Protein AF-A0A2A5FWZ3-F1 (afdb_monomer_lite)

Foldseek 3Di:
DDDDPPPPPPPPPDDDPDDDDDDFDWDDDVFWTWGWDPPPPPDIWIWIGTPVCPVVVVPPPPDDDDDTPTRDDPVVCVVVPNPDPPAAAEEEEAQLCCFALPELASGGPPACCCNPVVVVRHHYDYDHLCVVLPADVNHADWAFEDDLVQTWTAGPVDRVRTCRVSSVVSLVPVLVVCPSHLAYEFEAQHLATHQQQHFYDYPRDTPDRGGGHPNNVSNCVSPVLHQYYYSVCCVVPVSVVVSSVSSVVVVVVVVVD

Secondary structure (DSSP, 8-state):
----GGGSSSSSSS----S-------EE-SSEEEEE-S--SS---EEEEEHHHHGGGGS-TTS--S--EEE--HHHHHHTT-----SPPEEEEEGGGGT-S-STTS-----HHIIIIIHHHSEEEEE-HHHHTT--SS---EEEEE-SSSEEEEESS-TT-B-HHHHHHHHHHHHHHTTT-SEEEEPTT-TTT-SS-EEEEETTEEEEEEE--HHHHHHHHH-TTS-EEETTGGGSHHHHHHHHHHHHHHHHHTTT-

Sequence (257 aa):
MHINQDNAQSKWAQKSDTNETPFIRVIPTERFFATRDLYSFETPFIRVIPTEHFFATRDLYSFKPPFISVIPTERQLATRGLPISTKKPIVGVSQCLLGDAVRYDGKSKANRIVLGKLSTIFELTPVCPEVEAGLSIPRPPVQLTGSIDNPKLTGRDNPAIDVSHTMNKYCLTKPAELNHLSGFIFTSRSPSCGLNSTPVFLNGSCITETGRGVFAAALCKHYPELPVIEDCELKNQALLDDFILSILTQRLWAKSS

Radius of gyration: 21.59 Å; chains: 1; bounding box: 45×58×58 Å

pLDDT: mean 74.4, std 28.11, range [23.81, 98.75]

Structure (mmCIF, N/CA/C/O backbone):
data_AF-A0A2A5FWZ3-F1
#
_entry.id   AF-A0A2A5FWZ3-F1
#
loop_
_atom_site.group_PDB
_atom_site.id
_atom_site.type_symbol
_atom_site.label_atom_id
_atom_site.label_alt_id
_atom_site.label_comp_id
_atom_site.label_asym_id
_atom_site.label_entity_id
_atom_site.label_seq_id
_atom_site.pdbx_PDB_ins_code
_atom_site.Cartn_x
_atom_site.Cartn_y
_atom_site.Cartn_z
_atom_site.occupancy
_atom_site.B_iso_or_equiv
_atom_site.auth_seq_id
_atom_site.auth_comp_id
_atom_site.auth_asym_id
_atom_site.auth_atom_id
_atom_site.pdbx_PDB_model_num
ATOM 1 N N . MET A 1 1 ? -8.976 41.989 6.470 1.00 30.19 1 MET A N 1
ATOM 2 C CA . MET A 1 1 ? -7.630 42.108 7.067 1.00 30.19 1 MET A CA 1
ATOM 3 C C . MET A 1 1 ? -6.988 40.734 6.947 1.00 30.19 1 MET A C 1
ATOM 5 O O . MET A 1 1 ? -7.427 39.812 7.619 1.00 30.19 1 MET A O 1
ATOM 9 N N . HIS A 1 2 ? -6.098 40.556 5.968 1.00 26.06 2 HIS A N 1
ATOM 10 C CA . HIS A 1 2 ? -5.425 39.282 5.710 1.00 26.06 2 HIS A CA 1
ATOM 11 C C . HIS A 1 2 ? -4.505 38.937 6.881 1.00 26.06 2 HIS A C 1
ATOM 13 O O . HIS A 1 2 ? -3.647 39.744 7.233 1.00 26.06 2 HIS A O 1
ATOM 19 N N . ILE A 1 3 ? -4.671 37.749 7.464 1.00 26.52 3 ILE A N 1
ATOM 20 C CA . ILE A 1 3 ? -3.687 37.180 8.383 1.00 26.52 3 ILE A CA 1
ATOM 21 C C . ILE A 1 3 ? -3.006 36.023 7.659 1.00 26.52 3 ILE A C 1
ATOM 23 O O . ILE A 1 3 ? -3.644 35.101 7.158 1.00 26.52 3 ILE A O 1
ATOM 27 N N . ASN A 1 4 ? -1.696 36.187 7.556 1.00 23.81 4 ASN A N 1
ATOM 28 C CA . ASN A 1 4 ? -0.727 35.418 6.800 1.00 23.81 4 ASN A CA 1
ATOM 29 C C . ASN A 1 4 ? -0.565 34.000 7.393 1.00 23.81 4 ASN A C 1
ATOM 31 O O . ASN A 1 4 ? -0.375 33.872 8.604 1.00 23.81 4 ASN A O 1
ATOM 35 N N . GLN A 1 5 ? -0.648 32.951 6.566 1.00 34.75 5 GLN A N 1
ATOM 36 C CA . GLN A 1 5 ? -0.597 31.538 6.992 1.00 34.75 5 GLN A CA 1
ATOM 37 C C . GLN A 1 5 ? 0.826 31.031 7.316 1.00 34.75 5 GLN A C 1
ATOM 39 O O . GLN A 1 5 ? 0.980 29.953 7.885 1.00 34.75 5 GLN A O 1
ATOM 44 N N . ASP A 1 6 ? 1.866 31.829 7.067 1.00 29.73 6 ASP A N 1
ATOM 45 C CA . ASP A 1 6 ? 3.255 31.342 7.037 1.00 29.73 6 ASP A CA 1
ATOM 46 C C . ASP A 1 6 ? 4.033 31.380 8.367 1.00 29.73 6 ASP A C 1
ATOM 48 O O . ASP A 1 6 ? 5.226 31.094 8.389 1.00 29.73 6 ASP A O 1
ATOM 52 N N . ASN A 1 7 ? 3.404 31.679 9.511 1.00 29.52 7 ASN A N 1
ATOM 53 C CA . ASN A 1 7 ? 4.129 31.790 10.795 1.00 29.52 7 ASN A CA 1
ATOM 54 C C . ASN A 1 7 ? 3.745 30.767 11.878 1.00 29.52 7 ASN A C 1
ATOM 56 O O . ASN A 1 7 ? 4.252 30.844 12.997 1.00 29.52 7 ASN A O 1
ATOM 60 N N . ALA A 1 8 ? 2.887 29.787 11.579 1.00 31.83 8 ALA A N 1
ATOM 61 C CA . ALA A 1 8 ? 2.451 28.806 12.581 1.00 31.83 8 ALA A CA 1
ATOM 62 C C . ALA A 1 8 ? 3.382 27.585 12.726 1.00 31.83 8 ALA A C 1
ATOM 64 O O . ALA A 1 8 ? 3.307 26.891 13.740 1.00 31.83 8 ALA A O 1
ATOM 65 N N . GLN A 1 9 ? 4.273 27.323 11.762 1.00 34.34 9 GLN A N 1
ATOM 66 C CA . GLN A 1 9 ? 5.098 26.104 11.752 1.00 34.34 9 GLN A CA 1
ATOM 67 C C . GLN A 1 9 ? 6.423 26.207 12.531 1.00 34.34 9 GLN A C 1
ATOM 69 O O . GLN A 1 9 ? 6.967 25.180 12.924 1.00 34.34 9 GLN A O 1
ATOM 74 N N . SER A 1 10 ? 6.950 27.402 12.818 1.00 30.80 10 SER A N 1
ATOM 75 C CA . SER A 1 10 ? 8.365 27.553 13.213 1.00 30.80 10 SER A CA 1
ATOM 76 C C . SER A 1 10 ? 8.651 27.855 14.693 1.00 30.80 10 SER A C 1
ATOM 78 O O . SER A 1 10 ? 9.812 28.034 15.049 1.00 30.80 10 SER A O 1
ATOM 80 N N . LYS A 1 11 ? 7.654 27.875 15.593 1.00 29.19 11 LYS A N 1
ATOM 81 C CA . LYS A 1 11 ? 7.877 28.203 17.026 1.00 29.19 11 LYS A CA 1
ATOM 82 C C . LYS A 1 11 ? 7.624 27.087 18.045 1.00 29.19 11 LYS A C 1
ATOM 84 O O . LYS A 1 11 ? 7.784 27.318 19.237 1.00 29.19 11 LYS A O 1
ATOM 89 N N . TRP A 1 12 ? 7.290 25.872 17.620 1.00 34.88 12 TRP A N 1
ATOM 90 C CA . TRP A 1 12 ? 6.903 24.796 18.551 1.00 34.88 12 TRP A CA 1
ATOM 91 C C . TRP A 1 12 ? 8.077 23.964 19.082 1.00 34.88 12 TRP A C 1
ATOM 93 O O . TRP A 1 12 ? 7.875 23.023 19.842 1.00 34.88 12 TRP A O 1
ATOM 103 N N . ALA A 1 13 ? 9.309 24.319 18.712 1.00 31.34 13 ALA A N 1
ATOM 104 C CA . ALA A 1 13 ? 10.511 23.593 19.093 1.00 31.34 13 ALA A CA 1
ATOM 105 C C . ALA A 1 13 ? 11.521 24.498 19.811 1.00 31.34 13 ALA A C 1
ATOM 107 O O . ALA A 1 13 ? 12.644 24.638 19.345 1.00 31.34 13 ALA A O 1
ATOM 108 N N . GLN A 1 14 ? 11.158 25.116 20.941 1.00 27.66 14 GLN A N 1
ATOM 109 C CA . GLN A 1 14 ? 12.167 25.507 21.934 1.00 27.66 14 GLN A CA 1
ATOM 110 C C . GLN A 1 14 ? 11.575 25.752 23.332 1.00 27.66 14 GLN A C 1
ATOM 112 O O . GLN A 1 14 ? 10.893 26.738 23.575 1.00 27.66 14 GLN A O 1
ATOM 117 N N . LYS A 1 15 ? 11.894 24.794 24.215 1.00 31.39 15 LYS A N 1
ATOM 118 C CA . LYS A 1 15 ? 12.047 24.832 25.681 1.00 31.39 15 LYS A CA 1
ATOM 119 C C . LYS A 1 15 ? 11.113 25.708 26.533 1.00 31.39 15 LYS A C 1
ATOM 121 O O . LYS A 1 15 ? 11.240 26.926 26.563 1.00 31.39 15 LYS A O 1
ATOM 126 N N . SER A 1 16 ? 10.436 25.045 27.471 1.00 28.34 16 SER A N 1
ATOM 127 C CA . SER A 1 16 ? 10.465 25.473 28.875 1.00 28.34 16 SER A CA 1
ATOM 128 C C . SER A 1 16 ? 10.697 24.260 29.778 1.00 28.34 16 SER A C 1
ATOM 130 O O . SER A 1 16 ? 9.881 23.341 29.826 1.00 28.34 16 SER A O 1
ATOM 132 N N . ASP A 1 17 ? 11.852 24.263 30.442 1.00 33.12 17 ASP A N 1
ATOM 133 C CA . ASP A 1 17 ? 12.273 23.327 31.481 1.00 33.12 17 ASP A CA 1
ATOM 134 C C . ASP A 1 17 ? 11.361 23.466 32.713 1.00 33.12 17 ASP A C 1
ATOM 136 O O . ASP A 1 17 ? 11.656 24.247 33.607 1.00 33.12 17 ASP A O 1
ATOM 140 N N . THR A 1 18 ? 10.258 22.719 32.774 1.00 30.41 18 THR A N 1
ATOM 141 C CA . THR A 1 18 ? 9.557 22.379 34.024 1.00 30.41 18 THR A CA 1
ATOM 142 C C . THR A 1 18 ? 8.768 21.089 33.816 1.00 30.41 18 THR A C 1
ATOM 144 O O . THR A 1 18 ? 8.030 20.959 32.841 1.00 30.41 18 THR A O 1
ATOM 147 N N . ASN A 1 19 ? 8.949 20.139 34.733 1.00 39.25 19 ASN A N 1
ATOM 148 C CA . ASN A 1 19 ? 8.191 18.895 34.844 1.00 39.25 19 ASN A CA 1
ATOM 149 C C . ASN A 1 19 ? 6.668 19.102 34.673 1.00 39.25 19 ASN A C 1
ATOM 151 O O . ASN A 1 19 ? 6.110 20.054 35.209 1.00 39.25 19 ASN A O 1
ATOM 155 N N . GLU A 1 20 ? 6.027 18.133 34.008 1.00 34.34 20 GLU A N 1
ATOM 156 C CA . GLU A 1 20 ? 4.585 17.816 34.074 1.00 34.34 20 GLU A CA 1
ATOM 157 C C . GLU A 1 20 ? 3.581 18.671 33.276 1.00 34.34 20 GLU A C 1
ATOM 159 O O . GLU A 1 20 ? 2.594 19.173 33.808 1.00 34.34 20 GLU A O 1
ATOM 164 N N . THR A 1 21 ? 3.703 18.699 31.946 1.00 30.36 21 THR A N 1
ATOM 165 C CA . THR A 1 21 ? 2.512 18.864 31.085 1.00 30.36 21 THR A CA 1
ATOM 166 C C . THR A 1 21 ? 2.469 17.764 30.025 1.00 30.36 21 THR A C 1
ATOM 168 O O . THR A 1 21 ? 3.306 17.747 29.122 1.00 30.36 21 THR A O 1
ATOM 171 N N . PRO A 1 22 ? 1.534 16.801 30.112 1.00 31.83 22 PRO A N 1
ATOM 172 C CA . PRO A 1 22 ? 1.408 15.785 29.087 1.00 31.83 22 PRO A CA 1
ATOM 173 C C . PRO A 1 22 ? 0.874 16.403 27.790 1.00 31.83 22 PRO A C 1
ATOM 175 O O . PRO A 1 22 ? -0.152 17.082 27.772 1.00 31.83 22 PRO A O 1
ATOM 178 N N . PHE A 1 23 ? 1.582 16.155 26.691 1.00 32.81 23 PHE A N 1
ATOM 179 C CA . PHE A 1 23 ? 1.234 16.664 25.370 1.00 32.81 23 PHE A CA 1
ATOM 180 C C . PHE A 1 23 ? -0.131 16.127 24.915 1.00 32.81 23 PHE A C 1
ATOM 182 O O . PHE A 1 23 ? -0.284 14.949 24.591 1.00 32.81 23 PHE A O 1
ATOM 189 N N . ILE A 1 24 ? -1.122 17.012 24.838 1.00 39.69 24 ILE A N 1
ATOM 190 C CA . ILE A 1 24 ? -2.365 16.782 24.101 1.00 39.69 24 ILE A CA 1
ATOM 191 C C . ILE A 1 24 ? -1.989 16.718 22.620 1.00 39.69 24 ILE A C 1
ATOM 193 O O . ILE A 1 24 ? -1.730 17.742 21.988 1.00 39.69 24 ILE A O 1
ATOM 197 N N . ARG A 1 25 ? -1.934 15.510 22.054 1.00 38.72 25 ARG A N 1
ATOM 198 C CA . ARG A 1 25 ? -1.716 15.353 20.616 1.00 38.72 25 ARG A CA 1
ATOM 199 C C . ARG A 1 25 ? -3.032 15.581 19.894 1.00 38.72 25 ARG A C 1
ATOM 201 O O . ARG A 1 25 ? -3.950 14.779 20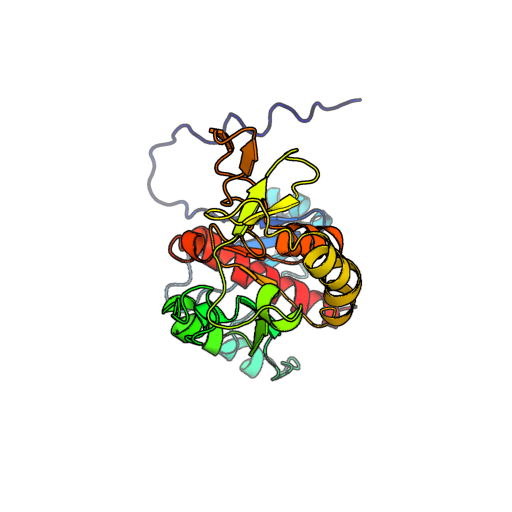.023 1.00 38.72 25 ARG A O 1
ATOM 208 N N . VAL A 1 26 ? -3.102 16.715 19.213 1.00 43.03 26 VAL A N 1
ATOM 209 C CA . VAL A 1 26 ? -4.217 17.153 18.381 1.00 43.03 26 VAL A CA 1
ATOM 210 C C . VAL A 1 26 ? -4.000 16.627 16.966 1.00 43.03 26 VAL A C 1
ATOM 212 O O . VAL A 1 26 ? -2.963 16.917 16.375 1.00 43.03 26 VAL A O 1
ATOM 215 N N . ILE A 1 27 ? -4.972 15.901 16.412 1.00 43.41 27 ILE A N 1
ATOM 216 C CA . ILE A 1 27 ? -5.041 15.640 14.965 1.00 43.41 27 ILE A CA 1
ATOM 217 C C . ILE A 1 27 ? -5.967 16.706 14.368 1.00 43.41 27 ILE A C 1
ATOM 219 O O . ILE A 1 27 ? -7.180 16.599 14.566 1.00 43.41 27 ILE A O 1
ATOM 223 N N . PRO A 1 28 ? -5.438 17.758 13.718 1.00 39.31 28 PRO A N 1
ATOM 224 C CA . PRO A 1 28 ? -6.272 18.750 13.064 1.00 39.31 28 PRO A CA 1
ATOM 225 C C . PRO A 1 28 ? -6.812 18.162 11.760 1.00 39.31 28 PRO A C 1
ATOM 227 O O . PRO A 1 28 ? -6.053 17.778 10.872 1.00 39.31 28 PRO A O 1
ATOM 230 N N . THR A 1 29 ? -8.130 18.115 11.631 1.00 44.19 29 THR A N 1
ATOM 231 C CA . THR A 1 29 ? -8.793 18.072 10.323 1.00 44.19 29 THR A CA 1
ATOM 232 C C . THR A 1 29 ? -9.564 19.376 10.140 1.00 44.19 29 THR A C 1
ATOM 234 O O . THR A 1 29 ? -9.775 20.104 11.110 1.00 44.19 29 THR A O 1
ATOM 237 N N . GLU A 1 30 ? -10.035 19.685 8.929 1.00 42.00 30 GLU A N 1
ATOM 238 C CA . GLU A 1 30 ? -10.885 20.872 8.716 1.00 42.00 30 GLU A CA 1
ATOM 239 C C . GLU A 1 30 ? -12.160 20.855 9.587 1.00 42.00 30 GLU A C 1
ATOM 241 O O . GLU A 1 30 ? -12.762 21.900 9.823 1.00 42.00 30 GLU A O 1
ATOM 246 N N . ARG A 1 31 ? -12.551 19.687 10.124 1.00 37.41 31 ARG A N 1
ATOM 247 C CA . ARG A 1 31 ? -13.822 19.476 10.835 1.00 37.41 31 ARG A CA 1
ATOM 248 C C . ARG A 1 31 ? -13.690 19.148 12.330 1.00 37.41 31 ARG A C 1
ATOM 250 O O . ARG A 1 31 ? -14.653 19.357 13.064 1.00 37.41 31 ARG A O 1
ATOM 257 N N . PHE A 1 32 ? -12.551 18.636 12.808 1.00 48.22 32 PHE A N 1
ATOM 258 C CA . PHE A 1 32 ? -12.400 18.226 14.213 1.00 48.22 32 PHE A CA 1
ATOM 259 C C . PHE A 1 32 ? -10.954 18.190 14.736 1.00 48.22 32 PHE A C 1
ATOM 261 O O . PHE A 1 32 ? -9.993 18.067 13.976 1.00 48.22 32 PHE A O 1
ATOM 268 N N . PHE A 1 33 ? -10.847 18.197 16.070 1.00 44.78 33 PHE A N 1
ATOM 269 C CA . PHE A 1 33 ? -9.664 17.966 16.899 1.00 44.78 33 PHE A CA 1
ATOM 270 C C . PHE A 1 33 ? -9.864 16.678 17.708 1.00 44.78 33 PHE A C 1
ATOM 272 O O . PHE A 1 33 ? -10.837 16.572 18.452 1.00 44.78 33 PHE A O 1
ATOM 279 N N . ALA A 1 34 ? -8.951 15.712 17.617 1.00 49.00 34 ALA A N 1
ATOM 280 C CA . ALA A 1 34 ? -8.931 14.556 18.519 1.00 49.00 34 ALA A CA 1
ATOM 281 C C . ALA A 1 34 ? -7.786 14.690 19.530 1.00 49.00 34 ALA A C 1
ATOM 283 O O . ALA A 1 34 ? -6.680 15.024 19.119 1.00 49.00 34 ALA A O 1
ATOM 284 N N . THR A 1 35 ? -8.024 14.428 20.820 1.00 45.78 35 THR A N 1
ATOM 285 C CA . THR A 1 35 ? -6.988 14.439 21.865 1.00 45.78 35 THR A CA 1
ATOM 286 C C . THR A 1 35 ? -6.968 13.130 22.645 1.00 45.78 35 THR A C 1
ATOM 288 O O . THR A 1 35 ? -8.013 12.543 22.938 1.00 45.78 35 THR A O 1
ATOM 291 N N . ARG A 1 36 ? -5.766 12.659 22.990 1.00 42.81 36 ARG A N 1
ATOM 292 C CA . ARG A 1 36 ? -5.559 11.535 23.911 1.00 42.81 36 ARG A CA 1
ATOM 293 C C . ARG A 1 36 ? -5.328 12.083 25.314 1.00 42.81 36 ARG A C 1
ATOM 295 O O . ARG A 1 36 ? -4.409 12.873 25.511 1.00 42.81 36 ARG A O 1
ATOM 302 N N . ASP A 1 37 ? -6.143 11.656 26.273 1.00 44.97 37 ASP A N 1
ATOM 303 C CA . ASP A 1 37 ? -5.926 11.989 27.682 1.00 44.97 37 ASP A CA 1
ATOM 304 C C . ASP A 1 37 ? -4.802 11.105 28.254 1.00 44.97 37 ASP A C 1
ATOM 306 O O . ASP A 1 37 ? -4.850 9.877 28.143 1.00 44.97 37 ASP A O 1
ATOM 310 N N . LEU A 1 38 ? -3.764 11.730 28.812 1.00 37.94 38 LEU A N 1
ATOM 311 C CA . LEU A 1 38 ? -2.575 11.064 29.360 1.00 37.94 38 LEU A CA 1
ATOM 312 C C . LEU A 1 38 ? -2.637 10.904 30.893 1.00 37.94 38 LEU A C 1
ATOM 314 O O . LEU A 1 38 ? -1.740 10.289 31.459 1.00 37.94 38 LEU A O 1
ATOM 318 N N . TYR A 1 39 ? -3.690 11.397 31.561 1.00 38.00 39 TYR A N 1
ATOM 319 C CA . TYR A 1 39 ? -3.864 11.267 33.019 1.00 38.00 39 TYR A CA 1
ATOM 320 C C . TYR A 1 39 ? -4.627 10.008 33.458 1.00 38.00 39 TYR A C 1
ATOM 322 O O . TYR A 1 39 ? -4.750 9.738 34.652 1.00 38.00 39 TYR A O 1
ATOM 330 N N . SER A 1 40 ? -5.141 9.209 32.520 1.00 39.56 40 SER A N 1
ATOM 331 C CA . SER A 1 40 ? -5.811 7.952 32.851 1.00 39.56 40 SER A CA 1
ATOM 332 C C . SER A 1 40 ? -4.798 6.811 32.891 1.00 39.56 40 SER A C 1
ATOM 334 O O . SER A 1 40 ? -4.500 6.186 31.873 1.00 39.56 40 SER A O 1
ATOM 336 N N . PHE A 1 41 ? -4.282 6.535 34.088 1.00 38.69 41 PHE A N 1
ATOM 337 C CA . PHE A 1 41 ? -3.371 5.419 34.358 1.00 38.69 41 PHE A CA 1
ATOM 338 C C . PHE A 1 41 ? -3.999 4.035 34.108 1.00 38.69 41 PHE A C 1
ATOM 340 O O . PHE A 1 41 ? -3.274 3.045 34.062 1.00 38.69 41 PHE A O 1
ATOM 347 N N . GLU A 1 42 ? -5.318 3.951 33.888 1.00 36.47 42 GLU A N 1
ATOM 348 C CA . GLU A 1 42 ? -6.011 2.668 33.720 1.00 36.47 42 GLU A CA 1
ATOM 349 C C . GLU A 1 42 ? -6.674 2.469 32.345 1.00 36.47 42 GLU A C 1
ATOM 351 O O . GLU A 1 42 ? -6.801 1.326 31.913 1.00 36.47 42 GLU A O 1
ATOM 356 N N . THR A 1 43 ? -7.059 3.525 31.605 1.00 36.59 43 THR A N 1
ATOM 357 C CA . THR A 1 43 ? -7.646 3.393 30.246 1.00 36.59 43 THR A CA 1
ATOM 358 C C . THR A 1 43 ? -7.553 4.682 29.403 1.00 36.59 43 THR A C 1
ATOM 360 O O . THR A 1 43 ? -8.128 5.701 29.790 1.00 36.59 43 THR A O 1
ATOM 363 N N . PRO A 1 44 ? -6.919 4.686 28.215 1.00 39.00 44 PRO A N 1
ATOM 364 C CA . PRO A 1 44 ? -6.942 5.859 27.344 1.00 39.00 44 PRO A CA 1
ATOM 365 C C . PRO A 1 44 ? -8.348 6.058 26.758 1.00 39.00 44 PRO A C 1
ATOM 367 O O . PRO A 1 44 ? -8.922 5.129 26.190 1.00 39.00 44 PRO A O 1
ATOM 370 N N . PHE A 1 45 ? -8.892 7.271 26.856 1.00 40.88 45 PHE A N 1
ATOM 371 C CA . PHE A 1 45 ? -10.079 7.692 26.107 1.00 40.88 45 PHE A CA 1
ATOM 372 C C . PHE A 1 45 ? -9.714 8.827 25.149 1.00 40.88 45 PHE A C 1
ATOM 374 O O . PHE A 1 45 ? -8.745 9.561 25.363 1.00 40.88 45 PHE A O 1
ATOM 381 N N . ILE A 1 46 ? -10.480 8.941 24.068 1.00 43.91 46 ILE A N 1
ATOM 382 C CA . ILE A 1 46 ? -10.221 9.886 22.979 1.00 43.91 46 ILE A CA 1
ATOM 383 C C . ILE A 1 46 ? -11.270 10.982 23.093 1.00 43.91 46 ILE A C 1
ATOM 385 O O . ILE A 1 46 ? -12.462 10.684 23.110 1.00 43.91 46 ILE A O 1
ATOM 389 N N . ARG A 1 47 ? -10.871 12.248 23.192 1.00 49.53 47 ARG A N 1
ATOM 390 C CA . ARG A 1 47 ? -11.819 13.368 23.094 1.00 49.53 47 ARG A CA 1
ATOM 391 C C . ARG A 1 47 ? -11.861 13.827 21.652 1.00 49.53 47 ARG A C 1
ATOM 393 O O . ARG A 1 47 ? -10.805 14.112 21.102 1.00 49.53 47 ARG A O 1
ATOM 400 N N . VAL A 1 48 ? -13.046 13.925 21.059 1.00 47.53 48 VAL A N 1
ATOM 401 C CA . VAL A 1 48 ? -13.217 14.543 19.738 1.00 47.53 48 VAL A CA 1
ATOM 402 C C . VAL A 1 48 ? -14.011 15.827 19.903 1.00 47.53 48 VAL A C 1
ATOM 404 O O . VAL A 1 48 ? -15.109 15.815 20.454 1.00 47.53 48 VAL A O 1
ATOM 407 N N . ILE A 1 49 ? -13.422 16.936 19.466 1.00 50.34 49 ILE A N 1
ATOM 408 C CA . ILE A 1 49 ? -13.947 18.292 19.609 1.00 50.34 49 ILE A CA 1
ATOM 409 C C . ILE A 1 49 ? -14.150 18.856 18.196 1.00 50.34 49 ILE A C 1
ATOM 411 O O . ILE A 1 49 ? -13.190 18.872 17.424 1.00 50.34 49 ILE A O 1
ATOM 415 N N . PRO A 1 50 ? -15.358 19.311 17.826 1.00 42.59 50 PRO A N 1
ATOM 416 C CA . PRO A 1 50 ? -15.577 19.995 16.551 1.00 42.59 50 PRO A CA 1
ATOM 417 C C . PRO A 1 50 ? -14.718 21.264 16.446 1.00 42.59 50 PRO A C 1
ATOM 419 O O . PRO A 1 50 ? -14.496 21.944 17.454 1.00 42.59 50 PRO A O 1
ATOM 422 N N . THR A 1 51 ? -14.244 21.606 15.246 1.00 41.69 51 THR A N 1
ATOM 423 C CA . THR A 1 51 ? -13.341 22.754 15.030 1.00 41.69 51 THR A CA 1
ATOM 424 C C . THR A 1 51 ? -13.928 24.070 15.550 1.00 41.69 51 THR A C 1
ATOM 426 O O . THR A 1 51 ? -13.219 24.846 16.194 1.00 41.69 51 THR A O 1
ATOM 429 N N . GLU A 1 52 ? -15.230 24.302 15.365 1.00 38.44 52 GLU A N 1
ATOM 430 C CA . GLU A 1 52 ? -15.915 25.509 15.839 1.00 38.44 52 GLU A CA 1
ATOM 431 C C . GLU A 1 52 ? -16.036 25.597 17.372 1.00 38.44 52 GLU A C 1
ATOM 433 O O . GLU A 1 52 ? -16.157 26.689 17.925 1.00 38.44 52 GLU A O 1
ATOM 438 N N . HIS A 1 53 ? -15.924 24.468 18.075 1.00 38.56 53 HIS A N 1
ATOM 439 C CA . HIS A 1 53 ? -15.987 24.400 19.536 1.00 38.56 53 HIS A CA 1
ATOM 440 C C . HIS A 1 53 ? -14.599 24.463 20.201 1.00 38.56 53 HIS A C 1
ATOM 442 O O . HIS A 1 53 ? -14.503 24.716 21.403 1.00 38.56 53 HIS A O 1
ATOM 448 N N . PHE A 1 54 ? -13.507 24.278 19.446 1.00 39.44 54 PHE A N 1
ATOM 449 C CA . PHE A 1 54 ? -12.145 24.258 19.997 1.00 39.44 54 PHE A CA 1
ATOM 450 C C . PHE A 1 54 ? -11.712 25.627 20.545 1.00 39.44 54 PHE A C 1
ATOM 452 O O . PHE A 1 54 ? -11.142 25.705 21.637 1.00 39.44 54 PHE A O 1
ATOM 459 N N . PHE A 1 55 ? -12.059 26.721 19.859 1.00 32.25 55 PHE A N 1
ATOM 460 C CA . PHE A 1 55 ? -11.719 28.079 20.305 1.00 32.25 55 PHE A CA 1
ATOM 461 C C . PHE A 1 55 ? -12.376 28.457 21.645 1.00 32.25 55 PHE A C 1
ATOM 463 O O . PHE A 1 55 ? -11.753 29.158 22.437 1.00 32.25 55 PHE A O 1
ATOM 470 N N . ALA A 1 56 ? -13.564 27.925 21.959 1.00 29.95 56 ALA A N 1
ATOM 471 C CA . ALA A 1 56 ? -14.253 28.176 23.230 1.00 29.95 56 ALA A CA 1
ATOM 472 C C . ALA A 1 56 ? -13.601 27.466 24.435 1.00 29.95 56 ALA A C 1
ATOM 474 O O . ALA A 1 56 ? -13.774 27.886 25.577 1.00 29.95 56 ALA A O 1
ATOM 475 N N . THR A 1 57 ? -12.821 26.403 24.204 1.00 32.72 57 THR A N 1
ATOM 476 C CA . THR A 1 57 ? -12.153 25.646 25.281 1.00 32.72 57 THR A CA 1
ATOM 477 C C . THR A 1 57 ? -10.834 26.263 25.749 1.00 32.72 57 THR A C 1
ATOM 479 O O . THR A 1 57 ? -10.321 25.869 26.795 1.00 32.72 57 THR A O 1
ATOM 482 N N . ARG A 1 58 ? -10.298 27.255 25.020 1.00 33.28 58 ARG A N 1
ATOM 483 C CA . ARG A 1 58 ? -9.057 27.957 25.388 1.00 33.28 58 ARG A CA 1
ATOM 484 C C . ARG A 1 58 ? -9.227 28.909 26.579 1.00 33.28 58 ARG A C 1
ATOM 486 O O . ARG A 1 58 ? -8.251 29.139 27.285 1.00 33.28 58 ARG A O 1
ATOM 493 N N . ASP A 1 59 ? -10.450 29.385 26.824 1.00 29.17 59 ASP A N 1
ATOM 494 C CA . ASP A 1 59 ? -10.752 30.411 27.837 1.00 29.17 59 ASP A CA 1
ATOM 495 C C . ASP A 1 59 ? -11.485 29.880 29.085 1.00 29.17 59 ASP A C 1
ATOM 497 O O . ASP A 1 59 ? -11.763 30.640 30.010 1.00 29.17 59 ASP A O 1
ATOM 501 N N . LEU A 1 60 ? -11.799 28.581 29.170 1.00 30.86 60 LEU A N 1
ATOM 502 C CA . LEU A 1 60 ? -12.674 28.051 30.226 1.00 30.86 60 LEU A CA 1
ATOM 503 C C . LEU A 1 60 ? -12.025 26.912 31.022 1.00 30.86 60 LEU A C 1
ATOM 505 O O . LEU A 1 60 ? -12.477 25.772 30.992 1.00 30.86 60 LEU A O 1
ATOM 509 N N . TYR A 1 61 ? -11.039 27.252 31.855 1.00 32.88 61 TYR A N 1
ATOM 510 C CA . TYR A 1 61 ? -10.634 26.420 33.003 1.00 32.88 61 TYR A CA 1
ATOM 511 C C . TYR A 1 61 ? -11.601 26.535 34.205 1.00 32.88 61 TYR A C 1
ATOM 513 O O . TYR A 1 61 ? -11.263 26.156 35.324 1.00 32.88 61 TYR A O 1
ATOM 521 N N . SER A 1 62 ? -12.823 27.052 34.025 1.00 29.23 62 SER A N 1
ATOM 522 C CA . SER A 1 62 ? -13.807 27.176 35.121 1.00 29.23 62 SER A CA 1
ATOM 523 C C . SER A 1 62 ? -15.270 26.955 34.724 1.00 29.23 62 SER A C 1
ATOM 525 O O . SER A 1 62 ? -16.165 27.227 35.519 1.00 29.23 62 SER A O 1
ATOM 527 N N . PHE A 1 63 ? -15.551 26.406 33.541 1.00 28.61 63 PHE A N 1
ATOM 528 C CA . PHE A 1 63 ? -16.924 26.103 33.125 1.00 28.61 63 PHE A CA 1
ATOM 529 C C . PHE A 1 63 ? -17.015 24.669 32.618 1.00 28.61 63 PHE A C 1
ATOM 531 O O . PHE A 1 63 ? -16.262 24.278 31.732 1.00 28.61 63 PHE A O 1
ATOM 538 N N . LYS A 1 64 ? -17.947 23.883 33.178 1.00 32.47 64 LYS A N 1
ATOM 539 C CA . LYS A 1 64 ? -18.340 22.579 32.623 1.00 32.47 64 LYS A CA 1
ATOM 540 C C . LYS A 1 64 ? -18.818 22.809 31.185 1.00 32.47 64 LYS A C 1
ATOM 542 O O . LYS A 1 64 ? -19.866 23.438 31.026 1.00 32.47 64 LYS A O 1
ATOM 547 N N . PRO A 1 65 ? -18.117 22.314 30.151 1.00 31.92 65 PRO A N 1
ATOM 548 C CA . PRO A 1 65 ? -18.600 22.473 28.792 1.00 31.92 65 PRO A CA 1
ATOM 549 C C . PRO A 1 65 ? -19.825 21.573 28.607 1.00 31.92 65 PRO A C 1
ATOM 551 O O . PRO A 1 65 ? -19.772 20.393 28.980 1.00 31.92 65 PRO A O 1
ATOM 554 N N . PRO A 1 66 ? -20.928 22.085 28.045 1.00 29.17 66 PRO A N 1
ATOM 555 C CA . PRO A 1 66 ? -21.993 21.229 27.570 1.00 29.17 66 PRO A CA 1
ATOM 556 C C . PRO A 1 66 ? -21.461 20.540 26.304 1.00 29.17 66 PRO A C 1
ATOM 558 O O . PRO A 1 66 ? -20.991 21.200 25.386 1.00 29.17 66 PRO A O 1
ATOM 561 N N . PHE A 1 67 ? -21.501 19.209 26.273 1.00 32.56 67 PHE A N 1
ATOM 562 C CA . PHE A 1 67 ? -21.152 18.370 25.115 1.00 32.56 67 PHE A CA 1
ATOM 563 C C . PHE A 1 67 ? -19.653 18.215 24.800 1.00 32.56 67 PHE A C 1
ATOM 565 O O . PHE A 1 67 ? -19.165 18.540 23.723 1.00 32.56 67 PHE A O 1
ATOM 572 N N . ILE A 1 68 ? -18.923 17.589 25.729 1.00 33.62 68 ILE A N 1
ATOM 573 C CA . ILE A 1 68 ? -17.687 16.865 25.395 1.00 33.62 68 ILE A CA 1
ATOM 574 C C . ILE A 1 68 ? -18.072 15.444 24.965 1.00 33.62 68 ILE A C 1
ATOM 576 O O . ILE A 1 68 ? -18.496 14.639 25.798 1.00 33.62 68 ILE A O 1
ATOM 580 N N . SER A 1 69 ? -17.865 15.106 23.693 1.00 35.66 69 SER A N 1
ATOM 581 C CA . SER A 1 69 ? -17.928 13.719 23.222 1.00 35.66 69 SER A CA 1
ATOM 582 C C . SER A 1 69 ? -16.629 13.004 23.594 1.00 35.66 69 SER A C 1
ATOM 584 O O . SER A 1 69 ? -15.650 12.975 22.848 1.00 35.66 69 SER A O 1
ATOM 586 N N . VAL A 1 70 ? -16.605 12.457 24.808 1.00 34.84 70 VAL A N 1
ATOM 587 C CA . VAL A 1 70 ? -15.613 11.464 25.229 1.00 34.84 70 VAL A CA 1
ATOM 588 C C . VAL A 1 70 ? -15.918 10.183 24.463 1.00 34.84 70 VAL A C 1
ATOM 590 O O . VAL A 1 70 ? -16.974 9.603 24.697 1.00 34.84 70 VAL A O 1
ATOM 593 N N . ILE A 1 71 ? -15.027 9.736 23.573 1.00 38.44 71 ILE A N 1
ATOM 594 C CA . ILE A 1 71 ? -15.089 8.393 22.990 1.00 38.44 71 ILE A CA 1
ATOM 595 C C . ILE A 1 71 ? -14.670 7.424 24.096 1.00 38.44 71 ILE A C 1
ATOM 597 O O . ILE A 1 71 ? -13.484 7.360 24.443 1.00 38.44 71 ILE A O 1
ATOM 601 N N . PRO A 1 72 ? -15.616 6.689 24.689 1.00 33.06 72 PRO A N 1
ATOM 602 C CA . PRO A 1 72 ? -15.304 5.696 25.691 1.00 33.06 72 PRO A CA 1
ATOM 603 C C . PRO A 1 72 ? -14.671 4.482 24.997 1.00 33.06 72 PRO A C 1
ATOM 605 O O . PRO A 1 72 ? -14.957 4.189 23.835 1.00 33.06 72 PRO A O 1
ATOM 608 N N . THR A 1 73 ? -13.828 3.742 25.711 1.00 39.75 73 THR A N 1
ATOM 609 C CA . THR A 1 73 ? -13.393 2.407 25.257 1.00 39.75 73 THR A CA 1
ATOM 610 C C . THR A 1 73 ? -14.611 1.496 25.024 1.00 39.75 73 THR A C 1
ATOM 612 O O . THR A 1 73 ? -15.673 1.742 25.599 1.00 39.75 73 THR A O 1
ATOM 615 N N . GLU A 1 74 ? -14.491 0.417 24.234 1.00 35.59 74 GLU A N 1
ATOM 616 C CA . GLU A 1 74 ? -15.590 -0.561 24.038 1.00 35.59 74 GLU A CA 1
ATOM 617 C C . GLU A 1 74 ? -16.219 -0.999 25.372 1.00 35.59 74 GLU A C 1
ATOM 619 O O . GLU A 1 74 ? -17.440 -1.097 25.501 1.00 35.59 74 GLU A O 1
ATOM 624 N N . ARG A 1 75 ? -15.379 -1.153 26.403 1.00 31.95 75 ARG A N 1
ATOM 625 C CA . ARG A 1 75 ? -15.778 -1.513 27.767 1.00 31.95 75 ARG A CA 1
ATOM 626 C C . ARG A 1 75 ? -16.638 -0.447 28.456 1.00 31.95 75 ARG A C 1
ATOM 628 O O . ARG A 1 75 ? -17.494 -0.799 29.253 1.00 31.95 75 ARG A O 1
ATOM 635 N N . GLN A 1 76 ? -16.430 0.836 28.162 1.00 36.47 76 GLN A N 1
ATOM 636 C CA . GLN A 1 76 ? -17.190 1.959 28.729 1.00 36.47 76 GLN A CA 1
ATOM 637 C C . GLN A 1 76 ? -18.428 2.326 27.895 1.00 36.47 76 GLN A C 1
ATOM 639 O O . GLN A 1 76 ? -19.409 2.828 28.444 1.00 36.47 76 GLN A O 1
ATOM 644 N N . LEU A 1 77 ? -18.398 2.081 26.582 1.00 37.22 77 LEU A N 1
ATOM 645 C CA . LEU A 1 77 ? -19.560 2.249 25.709 1.00 37.22 77 LEU A CA 1
ATOM 646 C C . LEU A 1 77 ? -20.667 1.245 26.072 1.00 37.22 77 LEU A C 1
ATOM 648 O O . LEU A 1 77 ? -21.841 1.612 26.075 1.00 37.22 77 LEU A O 1
ATOM 652 N N . ALA A 1 78 ? -20.293 0.014 26.450 1.00 32.78 78 ALA A N 1
ATOM 653 C CA . ALA A 1 78 ? -21.238 -1.039 26.826 1.00 32.78 78 ALA A CA 1
ATOM 654 C C . ALA A 1 78 ? -21.992 -0.696 28.122 1.00 32.78 78 ALA A C 1
ATOM 656 O O . ALA A 1 78 ? -23.191 -0.934 28.232 1.00 32.78 78 ALA A O 1
ATOM 657 N N . THR A 1 79 ? -21.315 -0.052 29.076 1.00 34.75 79 THR A N 1
ATOM 658 C CA . THR A 1 79 ? -21.895 0.373 30.362 1.00 34.75 79 THR A CA 1
ATOM 659 C C . THR A 1 79 ? -22.864 1.554 30.227 1.00 34.75 79 THR A C 1
ATOM 661 O O . THR A 1 79 ? -23.650 1.806 31.135 1.00 34.75 79 THR A O 1
ATOM 664 N N . ARG A 1 80 ? -22.822 2.302 29.113 1.00 38.81 80 ARG A N 1
ATOM 665 C CA . ARG A 1 80 ? -23.621 3.525 28.897 1.00 38.81 80 ARG A CA 1
ATOM 666 C C . ARG A 1 80 ? -24.846 3.343 27.997 1.00 38.81 80 ARG A C 1
ATOM 668 O O . ARG A 1 80 ? -25.519 4.328 27.716 1.00 38.81 80 ARG A O 1
ATOM 675 N N . GLY A 1 81 ? -25.141 2.122 27.544 1.00 29.55 81 GLY A N 1
ATOM 676 C CA . GLY A 1 81 ? -26.340 1.833 26.745 1.00 29.55 81 GLY A CA 1
ATOM 677 C C . GLY A 1 81 ? -26.384 2.520 25.372 1.00 29.55 81 GLY A C 1
ATOM 678 O O . GLY A 1 81 ? -27.432 2.538 24.733 1.00 29.55 81 GLY A O 1
ATOM 679 N N . LEU A 1 82 ? -25.264 3.084 24.904 1.00 34.91 82 LEU A N 1
ATOM 680 C CA . LEU A 1 82 ? -25.151 3.613 23.546 1.00 34.91 82 LEU A CA 1
ATOM 681 C C . LEU A 1 82 ? -25.095 2.436 22.563 1.00 34.91 82 LEU A C 1
ATOM 683 O O . LEU A 1 82 ? -24.379 1.469 22.836 1.00 34.91 82 LEU A O 1
ATOM 687 N N . PRO A 1 83 ? -25.800 2.491 21.418 1.00 35.88 83 PRO A N 1
ATOM 688 C CA . PRO A 1 83 ? -25.775 1.419 20.434 1.00 35.88 83 PRO A CA 1
ATOM 689 C C . PRO A 1 83 ? -24.380 1.323 19.801 1.00 35.88 83 PRO A C 1
ATOM 691 O O . PRO A 1 83 ? -24.057 1.967 18.800 1.00 35.88 83 PRO A O 1
ATOM 694 N N . ILE A 1 84 ? -23.520 0.493 20.391 1.00 41.50 84 ILE A N 1
ATOM 695 C CA . ILE A 1 84 ? -22.282 0.061 19.757 1.00 41.50 84 ILE A CA 1
ATOM 696 C C . ILE A 1 84 ? -22.708 -0.846 18.614 1.00 41.50 84 ILE A C 1
ATOM 698 O O . ILE A 1 84 ? -23.148 -1.973 18.825 1.00 41.50 84 ILE A O 1
ATOM 702 N N . SER A 1 85 ? -22.580 -0.365 17.380 1.00 50.94 85 SER A N 1
ATOM 703 C CA . SER A 1 85 ? -22.541 -1.301 16.258 1.00 50.94 85 SER A CA 1
ATOM 704 C C . SER A 1 85 ? -21.361 -2.232 16.510 1.00 50.94 85 SER A C 1
ATOM 706 O O . SER A 1 85 ? -20.215 -1.788 16.486 1.00 50.94 85 SER A O 1
ATOM 708 N N . THR A 1 86 ? -21.669 -3.500 16.748 1.00 56.44 86 THR A N 1
ATOM 709 C CA . THR A 1 86 ? -20.727 -4.589 17.028 1.00 56.44 86 THR A CA 1
ATOM 710 C C . THR A 1 86 ? -19.793 -4.897 15.858 1.00 56.44 86 THR A C 1
ATOM 712 O O . THR A 1 86 ? -18.855 -5.676 15.999 1.00 56.44 86 THR A O 1
ATOM 715 N N . LYS A 1 87 ? -20.037 -4.302 14.684 1.00 77.62 87 LYS A N 1
ATOM 716 C CA . LYS A 1 87 ? -19.225 -4.523 13.493 1.00 77.62 87 LYS A CA 1
ATOM 717 C C . LYS A 1 87 ? -17.966 -3.657 13.546 1.00 77.62 87 LYS A C 1
ATOM 719 O O . LYS A 1 87 ? -18.058 -2.444 13.753 1.00 77.62 87 LYS A O 1
ATOM 724 N N . LYS A 1 88 ? -16.799 -4.263 13.334 1.00 87.50 88 LYS A N 1
ATOM 725 C CA . LYS A 1 88 ? -15.523 -3.540 13.248 1.00 87.50 88 LYS A CA 1
ATOM 726 C C . LYS A 1 88 ? -15.490 -2.648 11.991 1.00 87.50 88 LYS A C 1
ATOM 728 O O . LYS A 1 88 ? -16.168 -2.964 11.012 1.00 87.50 88 LYS A O 1
ATOM 733 N N . PRO A 1 89 ? -14.757 -1.518 11.994 1.00 92.25 89 PRO A N 1
ATOM 734 C CA . PRO A 1 89 ? -14.437 -0.800 10.760 1.00 92.25 89 PRO A CA 1
ATOM 735 C C . PRO A 1 89 ? -13.677 -1.717 9.793 1.00 92.25 89 PRO A C 1
ATOM 737 O O . PRO A 1 89 ? -12.863 -2.526 10.243 1.00 92.25 89 PRO A O 1
ATOM 740 N N . ILE A 1 90 ? -13.925 -1.573 8.491 1.00 96.94 90 ILE A N 1
ATOM 741 C CA . ILE A 1 90 ? -13.247 -2.368 7.462 1.00 96.94 90 ILE A CA 1
ATOM 742 C C . ILE A 1 90 ? -12.024 -1.592 6.977 1.00 96.94 90 ILE A C 1
ATOM 744 O O . ILE A 1 90 ? -12.144 -0.439 6.572 1.00 96.94 90 ILE A O 1
ATOM 748 N N . VAL A 1 91 ? -10.848 -2.209 7.017 1.00 98.44 91 VAL A N 1
ATOM 749 C CA . VAL A 1 91 ? -9.587 -1.610 6.572 1.00 98.44 91 VAL A CA 1
ATOM 750 C C . VAL A 1 91 ? -9.013 -2.445 5.439 1.00 98.44 91 VAL A C 1
ATOM 752 O O . VAL A 1 91 ? -8.808 -3.650 5.584 1.00 98.44 91 VAL A O 1
ATOM 755 N N . GLY A 1 92 ? -8.744 -1.797 4.308 1.00 98.56 92 GLY A N 1
ATOM 756 C CA . GLY A 1 92 ? -8.037 -2.424 3.199 1.00 98.56 92 GLY A CA 1
ATOM 757 C C . GLY A 1 92 ? -6.568 -2.608 3.558 1.00 98.56 92 GLY A C 1
ATOM 758 O O . GLY A 1 92 ? -5.957 -1.737 4.176 1.00 98.56 92 GLY A O 1
ATOM 759 N N . VAL A 1 93 ? -5.981 -3.741 3.200 1.00 98.69 93 VAL A N 1
ATOM 760 C CA . VAL A 1 93 ? -4.580 -4.037 3.505 1.00 98.69 93 VAL A CA 1
ATOM 761 C C . VAL A 1 93 ? -3.922 -4.616 2.270 1.00 98.69 93 VAL A C 1
ATOM 763 O O . VAL A 1 93 ? -4.447 -5.558 1.678 1.00 98.69 93 VAL A O 1
ATOM 766 N N . SER A 1 94 ? -2.741 -4.109 1.907 1.00 98.50 94 SER A N 1
ATOM 767 C CA . SER A 1 94 ? -1.906 -4.771 0.905 1.00 98.50 94 SER A CA 1
ATOM 768 C C . SER A 1 94 ? -1.712 -6.241 1.281 1.00 98.50 94 SER A C 1
ATOM 770 O O . SER A 1 94 ? -1.095 -6.557 2.298 1.00 98.50 94 SER A O 1
ATOM 772 N N . GLN A 1 95 ? -2.234 -7.141 0.453 1.00 98.44 95 GLN A N 1
ATOM 773 C CA . GLN A 1 95 ? -2.470 -8.541 0.808 1.00 98.44 95 GLN A CA 1
ATOM 774 C C . GLN A 1 95 ? -1.209 -9.286 1.283 1.00 98.44 95 GLN A C 1
ATOM 776 O O . GLN A 1 95 ? -1.272 -10.115 2.187 1.00 98.44 95 GLN A O 1
ATOM 781 N N . CYS A 1 96 ? -0.026 -8.942 0.765 1.00 97.62 96 CYS A N 1
ATOM 782 C CA . CYS A 1 96 ? 1.227 -9.557 1.208 1.00 97.62 96 CYS A CA 1
ATOM 783 C C . CYS A 1 96 ? 1.549 -9.310 2.698 1.00 97.62 96 CYS A C 1
ATOM 785 O O . CYS A 1 96 ? 2.262 -10.119 3.297 1.00 97.62 96 CYS A O 1
ATOM 787 N N . LEU A 1 97 ? 1.010 -8.245 3.310 1.00 98.31 97 LEU A N 1
ATOM 788 C CA . LEU A 1 97 ? 1.147 -7.948 4.744 1.00 98.31 97 LEU A CA 1
ATOM 789 C C . LEU A 1 97 ? 0.350 -8.911 5.627 1.00 98.31 97 LEU A C 1
ATOM 791 O O . LEU A 1 97 ? 0.680 -9.065 6.804 1.00 98.31 97 LEU A O 1
ATOM 795 N N . LEU A 1 98 ? -0.658 -9.578 5.062 1.00 98.06 98 LEU A N 1
ATOM 796 C CA . LEU A 1 98 ? -1.478 -10.582 5.743 1.00 98.06 98 LEU A CA 1
ATOM 797 C C . LEU A 1 98 ? -0.838 -11.978 5.725 1.00 98.06 98 LEU A C 1
ATOM 799 O O . LEU A 1 98 ? -1.366 -12.908 6.320 1.00 98.06 98 LEU A O 1
ATOM 803 N N . GLY A 1 99 ? 0.331 -12.125 5.097 1.00 96.56 99 GLY A N 1
ATOM 804 C CA . GLY A 1 99 ? 1.064 -13.390 5.047 1.00 96.56 99 GLY A CA 1
ATOM 805 C C . GLY A 1 99 ? 0.855 -14.199 3.773 1.00 96.56 99 GLY A C 1
ATOM 806 O O . GLY A 1 99 ? 1.541 -15.203 3.594 1.00 96.56 99 GLY A O 1
ATOM 807 N N . ASP A 1 100 ? 0.023 -13.721 2.850 1.00 97.62 100 ASP A N 1
ATOM 808 C CA . ASP A 1 100 ? -0.162 -14.366 1.555 1.00 97.62 100 ASP A CA 1
ATOM 809 C C . ASP A 1 100 ? 1.066 -14.198 0.650 1.00 97.62 100 ASP A C 1
ATOM 811 O O . ASP A 1 100 ? 1.715 -13.144 0.599 1.00 97.62 100 ASP A O 1
ATOM 815 N N . ALA A 1 101 ? 1.363 -15.245 -0.116 1.00 97.62 101 ALA A N 1
ATOM 816 C CA . ALA A 1 101 ? 2.517 -15.350 -1.004 1.00 97.62 101 ALA A CA 1
ATOM 817 C C . ALA A 1 101 ? 2.311 -14.645 -2.365 1.00 97.62 101 ALA A C 1
ATOM 819 O O . ALA A 1 101 ? 2.602 -15.206 -3.415 1.00 97.62 101 ALA A O 1
ATOM 820 N N . VAL A 1 102 ? 1.789 -13.414 -2.360 1.00 97.56 102 VAL A N 1
ATOM 821 C CA . VAL A 1 102 ? 1.333 -12.694 -3.574 1.00 97.56 102 VAL A CA 1
ATOM 822 C C . VAL A 1 102 ? 2.348 -11.718 -4.176 1.00 97.56 102 VAL A C 1
ATOM 824 O O . VAL A 1 102 ? 2.077 -11.057 -5.188 1.00 97.56 102 VAL A O 1
ATOM 827 N N . ARG A 1 103 ? 3.531 -11.583 -3.565 1.00 97.44 103 ARG A N 1
ATOM 828 C CA . ARG A 1 103 ? 4.601 -10.741 -4.118 1.00 97.44 103 ARG A CA 1
ATOM 829 C C . ARG A 1 103 ? 5.097 -11.283 -5.459 1.00 97.44 103 ARG A C 1
ATOM 831 O O . ARG A 1 103 ? 4.887 -12.445 -5.794 1.00 97.44 103 ARG A O 1
ATOM 838 N N . TYR A 1 104 ? 5.818 -10.442 -6.199 1.00 96.38 104 TYR A N 1
ATOM 839 C CA . TYR A 1 104 ? 6.391 -10.812 -7.495 1.00 96.38 104 TYR A CA 1
ATOM 840 C C . TYR A 1 104 ? 7.291 -12.058 -7.426 1.00 96.38 104 TYR A C 1
ATOM 842 O O . TYR A 1 104 ? 7.312 -12.863 -8.350 1.00 96.38 104 TYR A O 1
ATOM 850 N N . ASP A 1 105 ? 7.980 -12.246 -6.299 1.00 97.00 105 ASP A N 1
ATOM 851 C CA . ASP A 1 105 ? 8.869 -13.370 -6.007 1.00 97.00 105 ASP A CA 1
ATOM 852 C C . ASP A 1 105 ? 8.149 -14.586 -5.395 1.00 97.00 105 ASP A C 1
ATOM 854 O O . ASP A 1 105 ? 8.813 -15.529 -4.967 1.00 97.00 105 ASP A O 1
ATOM 858 N N . GLY A 1 106 ? 6.812 -14.572 -5.316 1.00 96.50 106 GLY A N 1
ATOM 859 C CA . GLY A 1 106 ? 6.023 -15.644 -4.701 1.00 96.50 106 GLY A CA 1
ATOM 860 C C . GLY A 1 106 ? 6.216 -15.759 -3.189 1.00 96.50 106 GLY A C 1
ATOM 861 O O . GLY A 1 106 ? 5.998 -16.823 -2.616 1.00 96.50 106 GLY A O 1
ATOM 862 N N . LYS A 1 107 ? 6.674 -14.688 -2.528 1.00 96.56 107 LYS A N 1
ATOM 863 C CA . LYS A 1 107 ? 6.876 -14.645 -1.073 1.00 96.56 107 LYS A CA 1
ATOM 864 C C . LYS A 1 107 ? 5.816 -13.790 -0.390 1.00 96.56 107 LYS A C 1
ATOM 866 O O . LYS A 1 107 ? 5.138 -12.973 -1.014 1.00 96.56 107 LYS A O 1
ATOM 871 N N . SER A 1 108 ? 5.705 -13.948 0.924 1.00 95.44 108 SER A N 1
ATOM 872 C CA . SER A 1 108 ? 4.885 -13.080 1.766 1.00 95.44 108 SER A CA 1
ATOM 873 C C . SER A 1 108 ? 5.697 -11.928 2.365 1.00 95.44 108 SER A C 1
ATOM 875 O O . SER A 1 108 ? 6.931 -11.912 2.329 1.00 95.44 108 SER A O 1
ATOM 877 N N . LYS A 1 109 ? 4.998 -10.928 2.909 1.00 96.25 109 LYS A N 1
ATOM 878 C CA . LYS A 1 109 ? 5.576 -9.833 3.706 1.00 96.25 109 LYS A CA 1
ATOM 879 C C . LYS A 1 109 ? 4.800 -9.680 5.019 1.00 96.25 109 LYS A C 1
ATOM 881 O O . LYS A 1 109 ? 4.476 -8.565 5.415 1.00 96.25 109 LYS A O 1
ATOM 886 N N . ALA A 1 110 ? 4.477 -10.807 5.661 1.00 97.31 110 ALA A N 1
ATOM 887 C CA . ALA A 1 110 ? 3.646 -10.854 6.864 1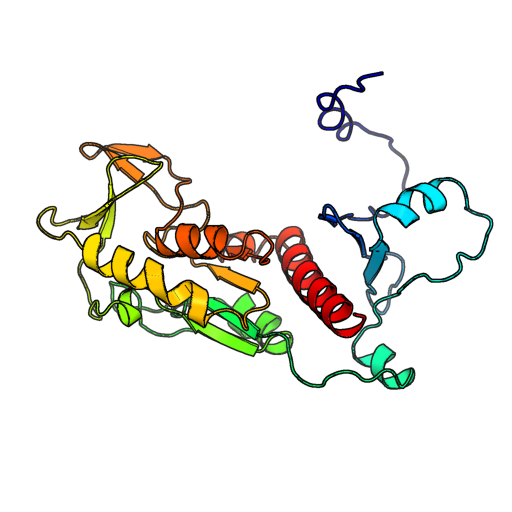.00 97.31 110 ALA A CA 1
ATOM 888 C C . ALA A 1 110 ? 4.080 -9.800 7.898 1.00 97.31 110 ALA A C 1
ATOM 890 O O . ALA A 1 110 ? 5.234 -9.783 8.336 1.00 97.31 110 ALA A O 1
ATOM 891 N N . ASN A 1 111 ? 3.155 -8.929 8.305 1.00 98.25 111 ASN A N 1
ATOM 892 C CA . ASN A 1 111 ? 3.427 -7.876 9.275 1.00 98.25 111 ASN A CA 1
ATOM 893 C C . ASN A 1 111 ? 2.756 -8.199 10.616 1.00 98.25 111 ASN A C 1
ATOM 895 O O . ASN A 1 111 ? 1.534 -8.292 10.716 1.00 98.25 111 ASN A O 1
ATOM 899 N N . ARG A 1 112 ? 3.566 -8.334 11.674 1.00 97.44 112 ARG A N 1
ATOM 900 C CA . ARG A 1 112 ? 3.094 -8.712 13.018 1.00 97.44 112 ARG A CA 1
ATOM 901 C C . ARG A 1 112 ? 2.125 -7.698 13.635 1.00 97.44 112 ARG A C 1
ATOM 903 O O . ARG A 1 112 ? 1.241 -8.103 14.378 1.00 97.44 112 ARG A O 1
ATOM 910 N N . ILE A 1 113 ? 2.273 -6.403 13.344 1.00 96.81 113 ILE A N 1
ATOM 911 C CA . ILE A 1 113 ? 1.372 -5.364 13.871 1.00 96.81 113 ILE A CA 1
ATOM 912 C C . ILE A 1 113 ? 0.007 -5.468 13.191 1.00 96.81 113 ILE A C 1
ATOM 914 O O . ILE A 1 113 ? -1.015 -5.396 13.870 1.00 96.81 113 ILE A O 1
ATOM 918 N N . VAL A 1 114 ? -0.003 -5.702 11.875 1.00 97.88 114 VAL A N 1
ATOM 919 C CA . VAL A 1 114 ? -1.231 -5.913 11.095 1.00 97.88 114 VAL A CA 1
ATOM 920 C C . VAL A 1 114 ? -1.966 -7.165 11.578 1.00 97.88 114 VAL A C 1
ATOM 922 O O . VAL A 1 114 ? -3.123 -7.085 11.981 1.00 97.88 114 VAL A O 1
ATOM 925 N N . LEU A 1 115 ? -1.272 -8.306 11.597 1.00 96.19 115 LEU A N 1
ATOM 926 C CA . LEU A 1 115 ? -1.845 -9.602 11.969 1.00 96.19 115 LEU A CA 1
ATOM 927 C C . LEU A 1 115 ? -2.216 -9.703 13.451 1.00 96.19 115 LEU A C 1
ATOM 929 O O . LEU A 1 115 ? -3.154 -10.416 13.793 1.00 96.19 115 LEU A O 1
ATOM 933 N N . GLY A 1 116 ? -1.483 -9.007 14.320 1.00 93.94 116 GLY A N 1
ATOM 934 C CA . GLY A 1 116 ? -1.699 -9.001 15.762 1.00 93.94 116 GLY A CA 1
ATOM 935 C C . GLY A 1 116 ? -2.630 -7.881 16.211 1.00 93.94 116 GLY A C 1
ATOM 936 O O . GLY A 1 116 ? -3.792 -8.118 16.497 1.00 93.94 116 GLY A O 1
ATOM 937 N N . LYS A 1 117 ? -2.116 -6.650 16.316 1.00 89.88 117 LYS A N 1
ATOM 938 C CA . LYS A 1 117 ? -2.848 -5.524 16.921 1.00 89.88 117 LYS A CA 1
ATOM 939 C C . LYS A 1 117 ? -4.007 -5.036 16.051 1.00 89.88 117 LYS A C 1
ATOM 941 O O . LYS A 1 117 ? -5.066 -4.737 16.579 1.00 89.88 117 LYS A O 1
ATOM 946 N N . LEU A 1 118 ? -3.818 -4.900 14.740 1.00 92.94 118 LEU A N 1
ATOM 947 C CA . LEU A 1 118 ? -4.831 -4.258 13.893 1.00 92.94 118 LEU A CA 1
ATOM 948 C C . LEU A 1 118 ? -5.998 -5.186 13.548 1.00 92.94 118 LEU A C 1
ATOM 950 O O . LEU A 1 118 ? -7.123 -4.710 13.460 1.00 92.94 118 LEU A O 1
ATOM 954 N N . SER A 1 119 ? -5.771 -6.496 13.446 1.00 93.38 119 SER A N 1
ATOM 955 C CA . SER A 1 119 ? -6.836 -7.495 13.253 1.00 93.38 119 SER A CA 1
ATOM 956 C C . SER A 1 119 ? -7.796 -7.606 14.452 1.00 93.38 119 SER A C 1
ATOM 958 O O . SER A 1 119 ? -8.968 -7.967 14.298 1.00 93.38 119 SER A O 1
ATOM 960 N N . THR A 1 120 ? -7.348 -7.261 15.669 1.00 89.12 120 THR A N 1
ATOM 961 C CA . THR A 1 120 ? -8.253 -7.202 16.828 1.00 89.12 120 THR A CA 1
ATOM 962 C C . THR A 1 120 ? -9.145 -5.965 16.803 1.00 89.12 120 THR A C 1
ATOM 964 O O . THR A 1 120 ? -10.260 -6.043 17.313 1.00 89.12 120 THR A O 1
ATOM 967 N N . ILE A 1 121 ? -8.726 -4.881 16.146 1.00 87.38 121 ILE A N 1
ATOM 968 C CA . ILE A 1 121 ? -9.447 -3.598 16.103 1.00 87.38 121 ILE A CA 1
ATOM 969 C C . ILE A 1 121 ? -10.324 -3.481 14.843 1.00 87.38 121 ILE A C 1
ATOM 971 O O . ILE A 1 121 ? -11.431 -2.947 14.902 1.00 87.38 121 ILE A O 1
ATOM 975 N N . PHE A 1 122 ? -9.861 -4.010 13.711 1.00 94.75 122 PHE A N 1
ATOM 976 C CA . PHE A 1 122 ? -10.477 -3.836 12.395 1.00 94.75 122 PHE A CA 1
ATOM 977 C C . PHE A 1 122 ? -10.818 -5.170 11.726 1.00 94.75 122 PHE A C 1
ATOM 979 O O . PHE A 1 122 ? -10.217 -6.205 12.007 1.00 94.75 122 PHE A O 1
ATOM 986 N N . GLU A 1 123 ? -11.781 -5.133 10.810 1.00 96.62 123 GLU A N 1
ATOM 987 C CA . GLU A 1 123 ? -11.986 -6.178 9.808 1.00 96.62 123 GLU A CA 1
ATOM 988 C C . GLU A 1 123 ? -11.032 -5.899 8.638 1.00 96.62 123 GLU A C 1
ATOM 990 O O . GLU A 1 123 ? -11.079 -4.823 8.046 1.00 96.62 123 GLU A O 1
ATOM 995 N N . LEU A 1 124 ? -10.115 -6.823 8.335 1.00 97.94 124 LEU A N 1
ATOM 996 C CA . LEU A 1 124 ? -9.066 -6.597 7.336 1.00 97.94 124 LEU A CA 1
ATOM 997 C C . LEU A 1 124 ? -9.472 -7.195 5.988 1.00 97.94 124 LEU A C 1
ATOM 999 O O . LEU A 1 124 ? -9.677 -8.402 5.884 1.00 97.94 124 LEU A O 1
ATOM 1003 N N . THR A 1 125 ? -9.548 -6.356 4.955 1.00 97.94 125 THR A N 1
ATOM 1004 C CA . THR A 1 125 ? -9.843 -6.784 3.581 1.00 97.94 125 THR A CA 1
ATOM 1005 C C . THR A 1 125 ? -8.550 -6.827 2.761 1.00 97.94 125 THR A C 1
ATOM 1007 O O . THR A 1 125 ? -7.908 -5.783 2.600 1.00 97.94 125 THR A O 1
ATOM 1010 N N . PRO A 1 126 ? -8.132 -8.000 2.250 1.00 98.19 126 PRO A N 1
ATOM 1011 C CA . PRO A 1 126 ? -6.939 -8.114 1.417 1.00 98.19 126 PRO A CA 1
ATOM 1012 C C . PRO A 1 126 ? -7.140 -7.400 0.080 1.00 98.19 126 PRO A C 1
ATOM 1014 O O . PRO A 1 126 ? -8.176 -7.561 -0.559 1.00 98.19 126 PRO A O 1
ATOM 1017 N N . VAL A 1 127 ? -6.126 -6.657 -0.362 1.00 98.38 127 VAL A N 1
ATOM 1018 C CA . VAL A 1 127 ? -6.068 -6.081 -1.711 1.00 98.38 127 VAL A CA 1
ATOM 1019 C C . VAL A 1 127 ? -4.676 -6.295 -2.299 1.00 98.38 127 VAL A C 1
ATOM 1021 O O . VAL A 1 127 ? -3.669 -5.891 -1.706 1.00 98.38 127 VAL A O 1
ATOM 1024 N N . CYS A 1 128 ? -4.594 -6.911 -3.475 1.00 98.25 128 CYS A N 1
ATOM 1025 C CA . CYS A 1 128 ? -3.358 -7.033 -4.244 1.00 98.25 128 CYS A CA 1
ATOM 1026 C C . CYS A 1 128 ? -3.563 -6.458 -5.647 1.00 98.25 128 CYS A C 1
ATOM 1028 O O . CYS A 1 128 ? -3.949 -7.194 -6.554 1.00 98.25 128 CYS A O 1
ATOM 1030 N N . PRO A 1 129 ? -3.245 -5.169 -5.868 1.00 97.88 129 PRO A N 1
ATOM 1031 C CA . PRO A 1 129 ? -3.516 -4.511 -7.142 1.00 97.88 129 PRO A CA 1
ATOM 1032 C C . PRO A 1 129 ? -2.913 -5.223 -8.351 1.00 97.88 129 PRO A C 1
ATOM 1034 O O . PRO A 1 129 ? -3.525 -5.268 -9.405 1.00 97.88 129 PRO A O 1
ATOM 1037 N N . GLU A 1 130 ? -1.722 -5.798 -8.204 1.00 98.00 130 GLU A N 1
ATOM 1038 C CA . GLU A 1 130 ? -1.031 -6.482 -9.300 1.00 98.00 130 GLU A CA 1
ATOM 1039 C C . GLU A 1 130 ? -1.726 -7.796 -9.674 1.00 98.00 130 GLU A C 1
ATOM 1041 O O . GLU A 1 130 ? -1.968 -8.055 -10.850 1.00 98.00 130 GLU A O 1
ATOM 1046 N N . VAL A 1 131 ? -2.080 -8.613 -8.681 1.00 98.25 131 VAL A N 1
ATOM 1047 C CA . VAL A 1 131 ? -2.726 -9.913 -8.912 1.00 98.25 131 VAL A CA 1
ATOM 1048 C C . VAL A 1 131 ? -4.166 -9.723 -9.371 1.00 98.25 131 VAL A C 1
ATOM 1050 O O . VAL A 1 131 ? -4.593 -10.366 -10.324 1.00 98.25 131 VAL A O 1
ATOM 1053 N N . GLU A 1 132 ? -4.900 -8.796 -8.757 1.00 98.12 132 GLU A N 1
ATOM 1054 C CA . GLU A 1 132 ? -6.273 -8.477 -9.154 1.00 98.12 132 GLU A CA 1
ATOM 1055 C C . GLU A 1 132 ? -6.346 -7.826 -10.545 1.00 98.12 132 GLU A C 1
ATOM 1057 O O . GLU A 1 132 ? -7.335 -8.002 -11.253 1.00 98.12 132 GLU A O 1
ATOM 1062 N N . ALA A 1 133 ? -5.286 -7.136 -10.983 1.00 97.75 133 ALA A N 1
ATOM 1063 C CA . ALA A 1 133 ? -5.150 -6.666 -12.362 1.00 97.75 133 ALA A CA 1
ATOM 1064 C C . ALA A 1 133 ? -4.767 -7.784 -13.358 1.00 97.75 133 ALA A C 1
ATOM 1066 O O . ALA A 1 133 ? -4.710 -7.534 -14.562 1.00 97.75 133 ALA A O 1
ATOM 1067 N N . GLY A 1 134 ? -4.521 -9.009 -12.881 1.00 97.62 134 GLY A N 1
ATOM 1068 C CA . GLY A 1 134 ? -4.263 -10.196 -13.699 1.00 97.62 134 GLY A CA 1
ATOM 1069 C C . GLY A 1 134 ? -2.790 -10.580 -13.855 1.00 97.62 134 GLY A C 1
ATOM 1070 O O . GLY A 1 134 ? -2.475 -11.415 -14.703 1.00 97.62 134 GLY A O 1
ATOM 1071 N N . LEU A 1 135 ? -1.868 -9.997 -13.082 1.00 97.38 135 LEU A N 1
ATOM 1072 C CA . LEU A 1 135 ? -0.459 -10.397 -13.131 1.00 97.38 135 LEU A CA 1
ATOM 1073 C C . LEU A 1 135 ? -0.249 -11.714 -12.360 1.00 97.38 135 LEU A C 1
ATOM 1075 O O . LEU A 1 135 ? -0.851 -11.952 -11.313 1.00 97.38 135 LEU A O 1
ATOM 1079 N N . SER A 1 136 ? 0.651 -12.563 -12.861 1.00 97.56 136 SER A N 1
ATOM 1080 C CA . SER A 1 136 ? 0.923 -13.886 -12.288 1.00 97.56 136 SER A CA 1
ATOM 1081 C C . SER A 1 136 ? 1.688 -13.842 -10.955 1.00 97.56 136 SER A C 1
ATOM 1083 O O . SER A 1 136 ? 2.248 -12.821 -1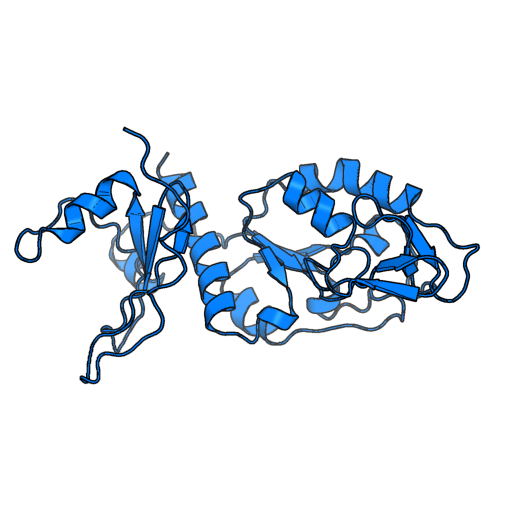0.536 1.00 97.56 136 SER A O 1
ATOM 1085 N N . ILE A 1 137 ? 1.746 -14.996 -10.289 1.00 97.31 137 ILE A N 1
ATOM 1086 C CA . ILE A 1 137 ? 2.647 -15.272 -9.167 1.00 97.31 137 ILE A CA 1
ATOM 1087 C C . ILE A 1 137 ? 3.420 -16.561 -9.504 1.00 97.31 137 ILE A C 1
ATOM 1089 O O . ILE A 1 137 ? 2.780 -17.595 -9.691 1.00 97.31 137 ILE A O 1
ATOM 1093 N N . PRO A 1 138 ? 4.763 -16.543 -9.573 1.00 96.38 138 PRO A N 1
ATOM 1094 C CA . PRO A 1 138 ? 5.622 -15.359 -9.586 1.00 96.38 138 PRO A CA 1
ATOM 1095 C C . PRO A 1 138 ? 5.447 -14.535 -10.877 1.00 96.38 138 PRO A C 1
ATOM 1097 O O . PRO A 1 138 ? 4.805 -14.964 -11.839 1.00 96.38 138 PRO A O 1
ATOM 1100 N N . ARG A 1 139 ? 6.030 -13.336 -10.903 1.00 96.81 139 ARG A N 1
ATOM 1101 C CA . ARG A 1 139 ? 6.073 -12.439 -12.071 1.00 96.81 139 ARG A CA 1
ATOM 1102 C C . ARG A 1 139 ? 7.387 -11.657 -12.103 1.00 96.81 139 ARG A C 1
ATOM 1104 O O . ARG A 1 139 ? 7.995 -11.455 -11.049 1.00 96.81 139 ARG A O 1
ATOM 1111 N N . PRO A 1 140 ? 7.823 -11.178 -13.280 1.00 96.69 140 PRO A N 1
ATOM 1112 C CA . PRO A 1 140 ? 8.967 -10.282 -13.367 1.00 96.69 140 PRO A CA 1
ATOM 1113 C C . PRO A 1 140 ? 8.762 -9.021 -12.510 1.00 96.69 140 PRO A C 1
ATOM 1115 O O . PRO A 1 140 ? 7.654 -8.476 -12.483 1.00 96.69 140 PRO A O 1
ATOM 1118 N N . PRO A 1 141 ? 9.800 -8.545 -11.803 1.00 96.81 141 PRO A N 1
ATOM 1119 C CA . PRO A 1 141 ? 9.706 -7.328 -11.013 1.00 96.81 141 PRO A CA 1
ATOM 1120 C C . PRO A 1 141 ? 9.499 -6.119 -11.926 1.00 96.81 141 PRO A C 1
ATOM 1122 O O . PRO A 1 141 ? 10.153 -5.979 -12.962 1.00 96.81 141 PRO A O 1
ATOM 1125 N N . VAL A 1 142 ? 8.617 -5.222 -11.501 1.00 97.62 142 VAL A N 1
ATOM 1126 C CA . VAL A 1 142 ? 8.329 -3.951 -12.171 1.00 97.62 142 VAL A CA 1
ATOM 1127 C C . VAL A 1 142 ? 8.718 -2.781 -11.270 1.00 97.62 142 VAL A C 1
ATOM 1129 O O . VAL A 1 142 ? 8.870 -2.943 -10.058 1.00 97.62 142 VAL A O 1
ATOM 1132 N N . GLN A 1 143 ? 8.904 -1.609 -11.863 1.00 97.69 143 GLN A N 1
ATOM 1133 C CA . GLN A 1 143 ? 9.268 -0.369 -11.184 1.00 97.69 143 GLN A CA 1
ATOM 1134 C C . GLN A 1 143 ? 8.580 0.827 -11.845 1.00 97.69 143 GLN A C 1
ATOM 1136 O O . GLN A 1 143 ? 8.121 0.728 -12.986 1.00 97.69 143 GLN A O 1
ATOM 1141 N N . LEU A 1 144 ? 8.525 1.955 -11.134 1.00 97.94 144 LEU A N 1
ATOM 1142 C CA . LEU A 1 144 ? 8.030 3.205 -11.699 1.00 97.94 144 LEU A CA 1
ATOM 1143 C C . LEU A 1 144 ? 9.093 3.832 -12.604 1.00 97.94 144 LEU A C 1
ATOM 1145 O O . LEU A 1 144 ? 10.240 3.994 -12.184 1.00 97.94 144 LEU A O 1
ATOM 1149 N N . THR A 1 145 ? 8.720 4.205 -13.827 1.00 97.44 145 THR A N 1
ATOM 1150 C CA . THR A 1 145 ? 9.617 4.881 -14.773 1.00 97.44 145 THR A CA 1
ATOM 1151 C C . THR A 1 145 ? 8.987 6.098 -15.442 1.00 97.44 145 THR A C 1
ATOM 1153 O O . THR A 1 145 ? 7.773 6.177 -15.614 1.00 97.44 145 THR A O 1
ATOM 1156 N N . GLY A 1 146 ? 9.815 7.055 -15.864 1.00 94.62 146 GLY A N 1
ATOM 1157 C CA . GLY A 1 146 ? 9.371 8.240 -16.600 1.00 94.62 146 GLY A CA 1
ATOM 1158 C C . GLY A 1 146 ? 9.078 9.438 -15.696 1.00 94.62 146 GLY A C 1
ATOM 1159 O O . GLY A 1 146 ? 9.896 9.787 -14.849 1.00 94.62 146 GLY A O 1
ATOM 1160 N N . SER A 1 147 ? 7.945 10.107 -15.928 1.00 92.56 147 SER A N 1
ATOM 1161 C CA . SER A 1 147 ? 7.552 11.298 -15.163 1.00 92.56 147 SER A CA 1
ATOM 1162 C C . SER A 1 147 ? 7.114 10.931 -13.746 1.00 92.56 147 SER A C 1
ATOM 1164 O O . SER A 1 147 ? 6.422 9.935 -13.558 1.00 92.56 147 SER A O 1
ATOM 1166 N N . ILE A 1 148 ? 7.456 11.766 -12.764 1.00 89.56 148 ILE A N 1
ATOM 1167 C CA . ILE A 1 148 ? 7.018 11.603 -11.368 1.00 89.56 148 ILE A CA 1
ATOM 1168 C C . ILE A 1 148 ? 5.494 11.751 -11.250 1.00 89.56 148 ILE A C 1
ATOM 1170 O O . ILE A 1 148 ? 4.868 11.003 -10.504 1.00 89.56 148 ILE A O 1
ATOM 1174 N N . ASP A 1 149 ? 4.894 12.667 -12.014 1.00 88.50 149 ASP A N 1
ATOM 1175 C CA . ASP A 1 149 ? 3.456 12.963 -11.929 1.00 88.50 149 ASP A CA 1
ATOM 1176 C C . ASP A 1 149 ? 2.586 11.888 -12.590 1.00 88.50 149 ASP A C 1
ATOM 1178 O O . ASP A 1 149 ? 1.418 11.712 -12.246 1.00 88.50 149 ASP A O 1
ATOM 1182 N N . ASN A 1 150 ? 3.148 11.177 -13.568 1.00 90.69 150 ASN A N 1
ATOM 1183 C CA . ASN A 1 150 ? 2.459 10.122 -14.301 1.00 90.69 150 ASN A CA 1
ATOM 1184 C C . ASN A 1 150 ? 3.456 9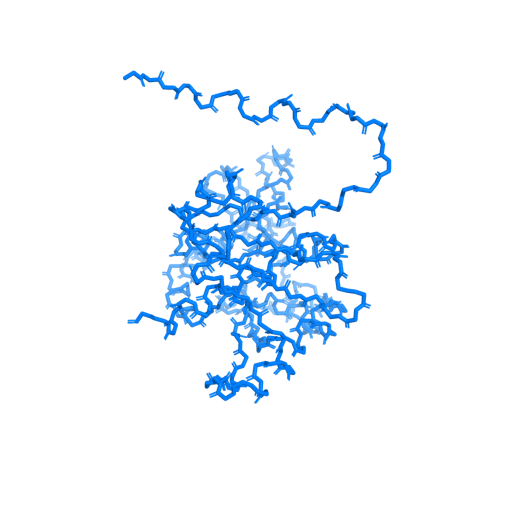.029 -14.720 1.00 90.69 150 ASN A C 1
ATOM 1186 O O . ASN A 1 150 ? 3.843 8.960 -15.896 1.00 90.69 150 ASN A O 1
ATOM 1190 N N . PRO A 1 151 ? 3.928 8.215 -13.761 1.00 95.12 151 PRO A N 1
ATOM 1191 C CA . PRO A 1 151 ? 4.920 7.193 -14.034 1.00 95.12 151 PRO A CA 1
ATOM 1192 C C . PRO A 1 151 ? 4.296 6.005 -14.768 1.00 95.12 151 PRO A C 1
ATOM 1194 O O . PRO A 1 151 ? 3.134 5.647 -14.571 1.00 95.12 151 PRO A O 1
ATOM 1197 N N . LYS A 1 152 ? 5.106 5.345 -15.589 1.00 96.75 152 LYS A N 1
ATOM 1198 C CA . LYS A 1 152 ? 4.813 4.028 -16.156 1.00 96.75 152 LYS A CA 1
ATOM 1199 C C . LYS A 1 152 ? 5.209 2.929 -15.172 1.00 96.75 152 LYS A C 1
ATOM 1201 O O . LYS A 1 152 ? 6.124 3.122 -14.377 1.00 96.75 152 LYS A O 1
ATOM 1206 N N . LEU A 1 153 ? 4.573 1.760 -15.263 1.00 97.50 153 LEU A N 1
ATOM 1207 C CA . LEU A 1 153 ? 5.060 0.526 -14.638 1.00 97.50 153 LEU A CA 1
ATOM 1208 C C . LEU A 1 153 ? 5.738 -0.345 -15.691 1.00 97.50 153 LEU A C 1
ATOM 1210 O O . LEU A 1 153 ? 5.073 -1.049 -16.455 1.00 97.50 153 LEU A O 1
ATOM 1214 N N . THR A 1 154 ? 7.064 -0.338 -15.689 1.00 97.69 154 THR A N 1
ATOM 1215 C CA . THR A 1 154 ? 7.873 -1.142 -16.612 1.00 97.69 154 THR A CA 1
ATOM 1216 C C . THR A 1 154 ? 8.694 -2.177 -15.855 1.00 97.69 154 THR A C 1
ATOM 1218 O O . THR A 1 154 ? 8.967 -2.016 -14.665 1.00 97.69 154 THR A O 1
ATOM 1221 N N . GLY A 1 155 ? 9.117 -3.241 -16.533 1.00 97.06 155 GLY A N 1
ATOM 1222 C CA . GLY A 1 155 ? 10.003 -4.245 -15.959 1.00 97.06 155 GLY A CA 1
ATOM 1223 C C . GLY A 1 155 ? 11.309 -3.619 -15.478 1.00 97.06 155 GLY A C 1
ATOM 1224 O O . GLY A 1 155 ? 11.922 -2.820 -16.183 1.00 97.06 155 GLY A O 1
ATOM 1225 N N . ARG A 1 156 ? 11.734 -3.988 -14.267 1.00 95.88 156 ARG A N 1
ATOM 1226 C CA . ARG A 1 156 ? 13.024 -3.570 -13.701 1.00 95.88 156 ARG A CA 1
ATOM 1227 C C . ARG A 1 156 ? 14.182 -4.196 -14.472 1.00 95.88 156 ARG A C 1
ATOM 1229 O O . ARG A 1 156 ? 15.130 -3.509 -14.826 1.00 95.88 156 ARG A O 1
ATOM 1236 N N . ASP A 1 157 ? 14.062 -5.495 -14.737 1.00 94.94 157 ASP A N 1
ATOM 1237 C CA . ASP A 1 157 ? 15.130 -6.304 -15.335 1.00 94.94 157 ASP A CA 1
ATOM 1238 C C . ASP A 1 157 ? 14.917 -6.517 -16.849 1.00 94.94 157 ASP A C 1
ATOM 1240 O O . ASP A 1 157 ? 15.840 -6.892 -17.565 1.00 94.94 157 ASP A O 1
ATOM 1244 N N . ASN A 1 158 ? 13.702 -6.265 -17.354 1.00 93.88 158 ASN A N 1
ATOM 1245 C CA . ASN A 1 158 ? 13.355 -6.372 -18.771 1.00 93.88 158 ASN A CA 1
ATOM 1246 C C . ASN A 1 158 ? 12.461 -5.191 -19.204 1.00 93.88 158 ASN A C 1
ATOM 1248 O O . ASN A 1 158 ? 11.257 -5.217 -18.929 1.00 93.88 158 ASN A O 1
ATOM 1252 N N . PRO A 1 159 ? 13.007 -4.192 -19.922 1.00 88.12 159 PRO A N 1
ATOM 1253 C CA . PRO A 1 159 ? 12.253 -3.024 -20.382 1.00 88.12 159 PRO A CA 1
ATOM 1254 C C . PRO A 1 159 ? 11.120 -3.328 -21.372 1.00 88.12 159 PRO A C 1
ATOM 1256 O O . PRO A 1 159 ? 10.244 -2.488 -21.551 1.00 88.12 159 PRO A O 1
ATOM 1259 N N . ALA A 1 160 ? 11.109 -4.506 -22.010 1.00 94.44 160 ALA A N 1
ATOM 1260 C CA . ALA A 1 160 ? 10.018 -4.913 -22.902 1.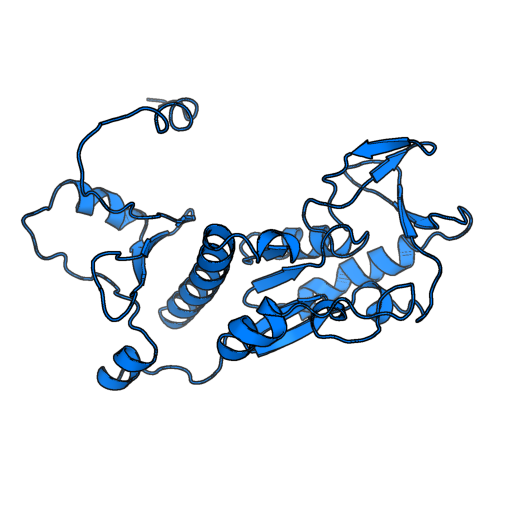00 94.44 160 ALA A CA 1
ATOM 1261 C C . ALA A 1 160 ? 8.714 -5.223 -22.144 1.00 94.44 160 ALA A C 1
ATOM 1263 O O . ALA A 1 160 ? 7.649 -5.322 -22.750 1.00 94.44 160 ALA A O 1
ATOM 1264 N N . ILE A 1 161 ? 8.790 -5.390 -20.821 1.00 96.88 161 ILE A N 1
ATOM 1265 C CA . ILE A 1 161 ? 7.622 -5.558 -19.964 1.00 96.88 161 ILE A CA 1
ATOM 1266 C C . ILE A 1 161 ? 7.075 -4.170 -19.635 1.00 96.88 161 ILE A C 1
ATOM 1268 O O . ILE A 1 161 ? 7.715 -3.406 -18.916 1.00 96.88 161 ILE A O 1
ATOM 1272 N N . ASP A 1 162 ? 5.871 -3.869 -20.109 1.00 97.56 162 ASP A N 1
ATOM 1273 C CA . ASP A 1 162 ? 5.109 -2.679 -19.731 1.00 97.56 162 ASP A CA 1
ATOM 1274 C C . ASP A 1 162 ? 3.714 -3.123 -19.277 1.00 97.56 162 ASP A C 1
ATOM 1276 O O . ASP A 1 162 ? 2.918 -3.637 -20.063 1.00 97.56 162 ASP A O 1
ATOM 1280 N N . VAL A 1 163 ? 3.432 -2.957 -17.984 1.00 98.00 163 VAL A N 1
ATOM 1281 C CA . VAL A 1 163 ? 2.134 -3.306 -17.381 1.00 98.00 163 VAL A CA 1
ATOM 1282 C C . VAL A 1 163 ? 1.298 -2.066 -17.069 1.00 98.00 163 VAL A C 1
ATOM 1284 O O . VAL A 1 163 ? 0.256 -2.174 -16.419 1.00 98.00 163 VAL A O 1
ATOM 1287 N N . SER A 1 164 ? 1.715 -0.887 -17.545 1.00 97.44 164 SER A N 1
ATOM 1288 C CA . SER A 1 164 ? 1.058 0.392 -17.253 1.00 97.44 164 SER A CA 1
ATOM 1289 C C . SER A 1 164 ? -0.405 0.377 -17.672 1.00 97.44 164 SER A C 1
ATOM 1291 O O . SER A 1 164 ? -1.267 0.757 -16.892 1.00 97.44 164 SER A O 1
ATOM 1293 N N . HIS A 1 165 ? -0.713 -0.110 -18.878 1.00 97.31 165 HIS A N 1
ATOM 1294 C CA . HIS A 1 165 ? -2.094 -0.169 -19.364 1.00 97.31 165 HIS A CA 1
ATOM 1295 C C . HIS A 1 165 ? -2.979 -1.060 -18.478 1.00 97.31 165 HIS A C 1
ATOM 1297 O O . HIS A 1 165 ? -4.059 -0.643 -18.058 1.00 97.31 165 HIS A O 1
ATOM 1303 N N . THR A 1 166 ? -2.504 -2.265 -18.154 1.00 97.81 166 THR A N 1
ATOM 1304 C CA . THR A 1 166 ? -3.207 -3.224 -17.292 1.00 97.81 166 THR A CA 1
ATOM 1305 C C . THR A 1 166 ? -3.487 -2.630 -15.913 1.00 97.81 166 THR A C 1
ATOM 1307 O O . THR A 1 166 ? -4.626 -2.645 -15.444 1.00 97.81 166 THR A O 1
ATOM 1310 N N . MET A 1 167 ? -2.470 -2.025 -15.297 1.00 98.12 167 MET A N 1
ATOM 1311 C CA . MET A 1 167 ? -2.590 -1.416 -13.974 1.00 98.12 167 MET A CA 1
ATOM 1312 C C . MET A 1 167 ? -3.456 -0.155 -13.984 1.00 98.12 167 MET A C 1
ATOM 1314 O O . MET A 1 167 ? -4.260 0.031 -13.074 1.00 98.12 167 MET A O 1
ATOM 1318 N N . ASN A 1 168 ? -3.362 0.680 -15.021 1.00 96.94 168 ASN A N 1
ATOM 1319 C CA . ASN A 1 168 ? -4.200 1.869 -15.164 1.00 96.94 168 ASN A CA 1
ATOM 1320 C C . ASN A 1 168 ? -5.673 1.487 -15.315 1.00 96.94 168 ASN A C 1
ATOM 1322 O O . ASN A 1 168 ? -6.518 2.076 -14.647 1.00 96.94 168 ASN A O 1
ATOM 1326 N N . LYS A 1 169 ? -5.990 0.461 -16.117 1.00 97.88 169 LYS A N 1
ATOM 1327 C CA . LYS A 1 169 ? -7.362 -0.049 -16.245 1.00 97.88 169 LYS A CA 1
ATOM 1328 C C . LYS A 1 169 ? -7.921 -0.502 -14.895 1.00 97.88 169 LYS A C 1
ATOM 1330 O O . LYS A 1 169 ? -9.036 -0.128 -14.553 1.00 97.88 169 LYS A O 1
ATOM 1335 N N . TYR A 1 170 ? -7.137 -1.250 -14.120 1.00 98.00 170 TYR A N 1
ATOM 1336 C CA . TYR A 1 170 ? -7.515 -1.659 -12.766 1.00 98.00 170 TYR A CA 1
ATOM 1337 C C . TYR A 1 170 ? -7.744 -0.453 -11.839 1.00 98.00 170 TYR A C 1
ATOM 1339 O O . TYR A 1 170 ? -8.748 -0.381 -11.132 1.00 98.00 170 TYR A O 1
ATOM 1347 N N . CYS A 1 171 ? -6.848 0.536 -11.877 1.00 97.44 171 CYS A N 1
ATOM 1348 C CA . CYS A 1 171 ? -6.929 1.731 -11.036 1.00 97.44 171 CYS A CA 1
ATOM 1349 C C . CYS A 1 171 ? -8.097 2.664 -11.396 1.00 97.44 171 CYS A C 1
ATOM 1351 O O . CYS A 1 171 ? -8.506 3.459 -10.553 1.00 97.44 171 CYS A O 1
ATOM 1353 N N . LEU A 1 172 ? -8.648 2.573 -12.611 1.00 97.00 172 LEU A N 1
ATOM 1354 C CA . LEU A 1 172 ? -9.833 3.336 -13.013 1.00 97.00 172 LEU A CA 1
ATOM 1355 C C . LEU A 1 172 ? -11.121 2.819 -12.361 1.00 97.00 172 LEU A C 1
ATOM 1357 O O . LEU A 1 172 ? -12.012 3.617 -12.085 1.00 97.00 172 LEU A O 1
ATOM 1361 N N . THR A 1 173 ? -11.236 1.510 -12.123 1.00 96.06 173 THR A N 1
ATOM 1362 C CA . THR A 1 173 ? -12.481 0.899 -11.628 1.00 96.06 173 THR A CA 1
ATOM 1363 C C . THR A 1 173 ? -12.404 0.529 -10.156 1.00 96.06 173 THR A C 1
ATOM 1365 O O . THR A 1 173 ? -13.341 0.801 -9.406 1.00 96.06 173 THR A O 1
ATOM 1368 N N . LYS A 1 174 ? -11.273 -0.033 -9.710 1.00 97.25 174 LYS A N 1
ATOM 1369 C CA . LYS A 1 174 ? -11.166 -0.625 -8.376 1.00 97.25 174 LYS A CA 1
ATOM 1370 C C . LYS A 1 174 ? -11.485 0.340 -7.229 1.00 97.25 174 LYS A C 1
ATOM 1372 O O . LYS A 1 174 ? -12.210 -0.073 -6.327 1.00 97.25 174 LYS A O 1
ATOM 1377 N N . PRO A 1 175 ? -10.996 1.598 -7.200 1.00 97.19 175 PRO A N 1
ATOM 1378 C CA . PRO A 1 175 ? -11.269 2.489 -6.072 1.00 97.19 175 PRO A CA 1
ATOM 1379 C C . PRO A 1 175 ? -12.767 2.674 -5.785 1.00 97.19 175 PRO A C 1
ATOM 1381 O O . PRO A 1 175 ? -13.162 2.690 -4.621 1.00 97.19 175 PRO A O 1
ATOM 1384 N N . ALA A 1 176 ? -13.620 2.717 -6.812 1.00 96.62 176 ALA A N 1
ATOM 1385 C CA . ALA A 1 176 ? -15.066 2.864 -6.629 1.00 96.62 176 ALA A CA 1
ATOM 1386 C C . ALA A 1 176 ? -15.710 1.654 -5.915 1.00 96.62 176 ALA A C 1
ATOM 1388 O O . ALA A 1 176 ? -16.684 1.811 -5.176 1.00 96.62 176 ALA A O 1
ATOM 1389 N N . GLU A 1 177 ? -15.143 0.455 -6.080 1.00 96.31 177 GLU A N 1
ATOM 1390 C CA . GLU A 1 177 ? -15.582 -0.778 -5.403 1.00 96.31 177 GLU A CA 1
ATOM 1391 C C . GLU A 1 177 ? -15.200 -0.796 -3.911 1.00 96.31 177 GLU A C 1
ATOM 1393 O O . GLU A 1 177 ? -15.777 -1.537 -3.114 1.00 96.31 177 GLU A O 1
ATOM 1398 N N . LEU A 1 178 ? -14.237 0.038 -3.513 1.00 96.81 178 LEU A N 1
ATOM 1399 C CA . LEU A 1 178 ? -13.686 0.107 -2.159 1.00 96.81 178 LEU A CA 1
ATOM 1400 C C . LEU A 1 178 ? -14.356 1.183 -1.282 1.00 96.81 178 LEU A C 1
ATOM 1402 O O . LEU A 1 178 ? -13.804 1.574 -0.257 1.00 96.81 178 LEU A O 1
ATOM 1406 N N . ASN A 1 179 ? -15.564 1.635 -1.640 1.00 94.75 179 ASN A N 1
ATOM 1407 C CA . ASN A 1 179 ? -16.314 2.678 -0.914 1.00 94.75 179 ASN A CA 1
ATOM 1408 C C . ASN A 1 179 ? -16.696 2.317 0.533 1.00 94.75 179 ASN A C 1
ATOM 1410 O O . ASN A 1 179 ? -17.065 3.183 1.320 1.00 94.75 179 ASN A O 1
ATOM 1414 N N . HIS A 1 180 ? -16.598 1.038 0.887 1.00 93.56 180 HIS A N 1
ATOM 1415 C CA . HIS A 1 180 ? -16.896 0.518 2.214 1.00 93.56 180 HIS A CA 1
ATOM 1416 C C . HIS A 1 180 ? -15.690 0.584 3.167 1.00 93.56 180 HIS A C 1
ATOM 1418 O O . HIS A 1 180 ? -15.833 0.286 4.357 1.00 93.56 180 HIS A O 1
ATOM 1424 N N . LEU A 1 181 ? -14.499 0.930 2.664 1.00 96.19 181 LEU A N 1
ATOM 1425 C CA . LEU A 1 181 ? -13.292 1.012 3.476 1.00 96.19 181 LEU A CA 1
ATOM 1426 C C . LEU A 1 181 ? -13.317 2.246 4.379 1.00 96.19 181 LEU A C 1
ATOM 1428 O O . LEU A 1 181 ? -13.660 3.347 3.967 1.00 96.19 181 LEU A O 1
ATOM 1432 N N . SER A 1 182 ? -12.897 2.052 5.624 1.00 96.12 182 SER A N 1
ATOM 1433 C CA . SER A 1 182 ? -12.690 3.115 6.609 1.00 96.12 182 SER A CA 1
ATOM 1434 C C . SER A 1 182 ? -11.225 3.551 6.706 1.00 96.12 182 SER A C 1
ATOM 1436 O O . SER A 1 182 ? -10.941 4.549 7.349 1.00 96.12 182 SER A O 1
ATOM 1438 N N . GLY A 1 183 ? -10.298 2.810 6.093 1.00 97.75 183 GLY A N 1
ATOM 1439 C CA . GLY A 1 183 ? -8.880 3.157 5.985 1.00 97.75 183 GLY A CA 1
ATOM 1440 C C . GLY A 1 183 ? -8.113 2.155 5.117 1.00 97.75 183 GLY A C 1
ATOM 1441 O O . GLY A 1 183 ? -8.670 1.122 4.730 1.00 97.75 183 GLY A O 1
ATOM 1442 N N . PHE A 1 184 ? -6.840 2.435 4.819 1.00 98.62 184 PHE A N 1
ATOM 1443 C CA . PHE A 1 184 ? -5.983 1.526 4.043 1.00 98.62 184 PHE A CA 1
ATOM 1444 C C . PHE A 1 184 ? -4.542 1.430 4.576 1.00 98.62 184 PHE A C 1
ATOM 1446 O O . PHE A 1 184 ? -3.928 2.438 4.918 1.00 98.62 184 PHE A O 1
ATOM 1453 N N . ILE A 1 185 ? -3.977 0.218 4.599 1.00 98.75 185 ILE A N 1
ATOM 1454 C CA . ILE A 1 185 ? -2.580 -0.055 4.969 1.00 98.75 185 ILE A CA 1
ATOM 1455 C C . ILE A 1 185 ? -1.804 -0.524 3.739 1.00 98.75 185 ILE A C 1
ATOM 1457 O O . ILE A 1 185 ? -2.023 -1.622 3.218 1.00 98.75 185 ILE A O 1
ATOM 1461 N N . PHE A 1 186 ? -0.862 0.300 3.302 1.00 98.56 186 PHE A N 1
ATOM 1462 C CA . PHE A 1 186 ? -0.056 0.083 2.112 1.00 98.56 186 PHE A CA 1
ATOM 1463 C C . PHE A 1 186 ? 1.259 -0.644 2.405 1.00 98.56 186 PHE A C 1
ATOM 1465 O O . PHE A 1 186 ? 1.870 -0.492 3.461 1.00 98.56 186 PHE A O 1
ATOM 1472 N N . THR A 1 187 ? 1.740 -1.419 1.432 1.00 98.06 187 THR A N 1
ATOM 1473 C CA . THR A 1 187 ? 3.105 -1.961 1.450 1.00 98.06 187 THR A CA 1
ATOM 1474 C C . THR A 1 187 ? 4.097 -0.968 0.860 1.00 98.06 187 THR A C 1
ATOM 1476 O O . THR A 1 187 ? 4.039 -0.665 -0.331 1.00 98.06 187 THR A O 1
ATOM 1479 N N . SER A 1 188 ? 5.068 -0.562 1.674 1.00 97.50 188 SER A N 1
ATOM 1480 C CA . SER A 1 188 ? 6.170 0.320 1.290 1.00 97.50 188 SER A CA 1
ATOM 1481 C C . SER A 1 188 ? 6.995 -0.194 0.116 1.00 97.50 188 SER A C 1
ATOM 1483 O O . SER A 1 188 ? 7.201 -1.405 -0.054 1.00 97.50 188 SER A O 1
ATOM 1485 N N . ARG A 1 189 ? 7.502 0.765 -0.667 1.00 96.69 189 ARG A N 1
ATOM 1486 C CA . ARG A 1 189 ? 8.349 0.608 -1.859 1.00 96.69 189 ARG A CA 1
ATOM 1487 C C . ARG A 1 189 ? 7.728 -0.185 -3.012 1.00 96.69 189 ARG A C 1
ATOM 1489 O O . ARG A 1 189 ? 8.432 -0.528 -3.958 1.00 96.69 189 ARG A O 1
ATOM 1496 N N . SER A 1 190 ? 6.438 -0.514 -2.944 1.00 96.69 190 SER A N 1
ATOM 1497 C CA . SER A 1 190 ? 5.750 -1.219 -4.027 1.00 96.69 190 SER A CA 1
ATOM 1498 C C . SER A 1 190 ? 5.403 -0.253 -5.170 1.00 96.69 190 SER A C 1
ATOM 1500 O O . SER A 1 190 ? 4.789 0.777 -4.907 1.00 96.69 190 SER A O 1
ATOM 1502 N N . PRO A 1 191 ? 5.675 -0.603 -6.441 1.00 97.12 191 PRO A N 1
ATOM 1503 C CA . PRO A 1 191 ? 5.304 0.221 -7.596 1.00 97.12 191 PRO A CA 1
ATOM 1504 C C . PRO A 1 191 ? 3.788 0.403 -7.757 1.00 97.12 191 PRO A C 1
ATOM 1506 O O . PRO A 1 191 ? 3.342 1.351 -8.396 1.00 97.12 191 PRO A O 1
ATOM 1509 N N . SER A 1 192 ? 2.977 -0.478 -7.169 1.00 96.81 192 SER A N 1
ATOM 1510 C CA . SER A 1 192 ? 1.523 -0.336 -7.144 1.00 96.81 192 SER A CA 1
ATOM 1511 C C . SER A 1 192 ? 1.026 0.268 -5.827 1.00 96.81 192 SER A C 1
ATOM 1513 O O . SER A 1 192 ? 0.221 1.197 -5.855 1.00 96.81 192 SER A O 1
ATOM 1515 N N . CYS A 1 193 ? 1.513 -0.220 -4.683 1.00 96.56 193 CYS A N 1
ATOM 1516 C CA . CYS A 1 193 ? 0.955 0.103 -3.367 1.00 96.56 193 CYS A CA 1
ATOM 1517 C C . CYS A 1 193 ? 1.728 1.144 -2.553 1.00 96.56 193 CYS A C 1
ATOM 1519 O O . CYS A 1 193 ? 1.149 1.649 -1.606 1.00 96.56 193 CYS A O 1
ATOM 1521 N N . GLY A 1 194 ? 2.997 1.448 -2.828 1.00 95.19 194 GLY A N 1
ATOM 1522 C CA . GLY A 1 194 ? 3.768 2.334 -1.949 1.00 95.19 194 GLY A CA 1
ATOM 1523 C C . GLY A 1 194 ? 3.167 3.741 -1.908 1.00 95.19 194 GLY A C 1
ATOM 1524 O O . GLY A 1 194 ? 2.862 4.314 -2.951 1.00 95.19 194 GLY A O 1
ATOM 1525 N N . LEU A 1 195 ? 2.978 4.303 -0.717 1.00 94.62 195 LEU A N 1
ATOM 1526 C CA . LEU A 1 195 ? 2.300 5.587 -0.536 1.00 94.62 195 LEU A CA 1
ATOM 1527 C C . LEU A 1 195 ? 3.242 6.767 -0.793 1.00 94.62 195 LEU A C 1
ATOM 1529 O O . LEU A 1 195 ? 2.903 7.623 -1.604 1.00 94.62 195 LEU A O 1
ATOM 1533 N N . ASN A 1 196 ? 4.406 6.810 -0.136 1.00 93.06 196 ASN A N 1
ATOM 1534 C CA . ASN A 1 196 ? 5.411 7.875 -0.283 1.00 93.06 196 ASN A CA 1
ATOM 1535 C C . ASN A 1 196 ? 6.844 7.312 -0.225 1.00 93.06 196 ASN A C 1
ATOM 1537 O O . ASN A 1 196 ? 7.768 7.955 0.274 1.00 93.06 196 ASN A O 1
ATOM 1541 N N . SER A 1 197 ? 7.026 6.074 -0.681 1.00 95.88 197 SER A N 1
ATOM 1542 C CA . SER A 1 197 ? 8.274 5.322 -0.509 1.00 95.88 197 SER A CA 1
ATOM 1543 C C . SER A 1 197 ? 8.714 4.572 -1.768 1.00 95.88 197 SER A C 1
ATOM 1545 O O . SER A 1 197 ? 9.556 3.675 -1.703 1.00 95.88 197 SER A O 1
ATOM 1547 N N . THR A 1 198 ? 8.109 4.878 -2.916 1.00 97.06 198 THR A N 1
ATOM 1548 C CA . THR A 1 198 ? 8.326 4.137 -4.160 1.00 97.06 198 THR A CA 1
ATOM 1549 C C . THR A 1 198 ? 9.361 4.831 -5.036 1.00 97.06 198 THR A C 1
ATOM 1551 O O . THR A 1 198 ? 9.116 5.956 -5.475 1.00 97.06 198 THR A O 1
ATOM 1554 N N . PRO A 1 199 ? 10.481 4.171 -5.369 1.00 97.56 199 PRO A N 1
ATOM 1555 C CA . PRO A 1 199 ? 11.467 4.760 -6.260 1.00 97.56 199 PRO A CA 1
ATOM 1556 C C . PRO A 1 199 ? 10.934 4.934 -7.686 1.00 97.56 199 PRO A C 1
ATOM 1558 O O . PRO A 1 199 ? 10.278 4.033 -8.217 1.00 97.56 199 PRO A O 1
ATOM 1561 N N . VAL A 1 200 ? 11.246 6.072 -8.309 1.00 97.88 200 VAL A N 1
ATOM 1562 C CA . VAL A 1 200 ? 10.933 6.379 -9.715 1.00 97.88 200 VAL A CA 1
ATOM 1563 C C . VAL A 1 200 ? 12.233 6.552 -10.487 1.00 97.88 200 VAL A C 1
ATOM 1565 O O . VAL A 1 200 ? 13.139 7.255 -10.037 1.00 97.88 200 VAL A O 1
ATOM 1568 N N . PHE A 1 201 ? 12.318 5.933 -11.664 1.00 97.31 201 PHE A N 1
ATOM 1569 C CA . PHE A 1 201 ? 13.525 5.922 -12.484 1.00 97.31 201 PHE A CA 1
ATOM 1570 C C . PHE A 1 201 ? 13.330 6.631 -13.827 1.00 97.31 201 PHE A C 1
ATOM 1572 O O . PHE A 1 201 ? 12.321 6.458 -14.509 1.00 97.31 201 PHE A O 1
ATOM 1579 N N . LEU A 1 202 ? 14.342 7.370 -14.269 1.00 95.50 202 LEU A N 1
ATOM 1580 C CA . LEU A 1 202 ? 14.408 7.963 -15.601 1.00 95.50 202 LEU A CA 1
ATOM 1581 C C . LEU A 1 202 ? 15.763 7.633 -16.222 1.00 95.50 202 LEU A C 1
ATOM 1583 O O . LEU A 1 202 ? 16.803 7.891 -15.623 1.00 95.50 202 LEU A O 1
ATOM 1587 N N . ASN A 1 203 ? 15.750 7.041 -17.419 1.00 91.50 203 ASN A N 1
ATOM 1588 C CA . ASN A 1 203 ? 16.959 6.628 -18.144 1.00 91.50 203 ASN A CA 1
ATOM 1589 C C . ASN A 1 203 ? 17.922 5.771 -17.295 1.00 91.50 203 ASN A C 1
ATOM 1591 O O . ASN A 1 203 ? 19.137 5.915 -17.384 1.00 91.50 203 ASN A O 1
ATOM 1595 N N . GLY A 1 204 ? 17.371 4.896 -16.447 1.00 90.38 204 GLY A N 1
ATOM 1596 C CA . GLY A 1 204 ? 18.135 4.013 -15.557 1.00 90.38 204 GLY A CA 1
ATOM 1597 C C . GLY A 1 204 ? 18.570 4.640 -14.227 1.00 90.38 204 GLY A C 1
ATOM 1598 O O . GLY A 1 204 ? 18.981 3.910 -13.330 1.00 90.38 204 GLY A O 1
ATOM 1599 N N . SER A 1 205 ? 18.422 5.953 -14.054 1.00 95.19 205 SER A N 1
ATOM 1600 C CA . SER A 1 205 ? 18.766 6.656 -12.815 1.00 95.19 205 SER A CA 1
ATOM 1601 C C . SER A 1 205 ? 17.542 6.842 -11.925 1.00 95.19 205 SER A C 1
ATOM 1603 O O . SER A 1 205 ? 16.481 7.233 -12.410 1.00 95.19 205 SER A O 1
ATOM 1605 N N . CYS A 1 206 ? 17.683 6.600 -10.620 1.00 96.75 206 CYS A N 1
ATOM 1606 C CA . CYS A 1 206 ? 16.641 6.944 -9.653 1.00 96.75 206 CYS A CA 1
ATOM 1607 C C . CYS A 1 206 ? 16.559 8.469 -9.517 1.00 96.75 206 CYS A C 1
ATOM 1609 O O . CYS A 1 206 ? 17.559 9.116 -9.206 1.00 96.75 206 CYS A O 1
ATOM 1611 N N . ILE A 1 207 ? 15.380 9.036 -9.768 1.00 97.12 207 ILE A N 1
ATOM 1612 C CA . ILE A 1 207 ? 15.134 10.483 -9.683 1.00 97.12 207 ILE A CA 1
ATOM 1613 C C . ILE A 1 207 ? 14.400 10.880 -8.398 1.00 97.12 207 ILE A C 1
ATOM 1615 O O . ILE A 1 207 ? 14.435 12.042 -8.006 1.00 97.12 207 ILE A O 1
ATOM 1619 N N . THR A 1 208 ? 13.748 9.928 -7.728 1.00 96.38 208 THR A N 1
ATOM 1620 C CA . THR A 1 208 ? 13.165 10.106 -6.393 1.00 96.38 208 THR A CA 1
ATOM 1621 C C . THR A 1 208 ? 12.951 8.750 -5.726 1.00 96.38 208 THR A C 1
ATOM 1623 O O . THR A 1 208 ? 12.572 7.793 -6.394 1.00 96.38 208 THR A O 1
ATOM 1626 N N . GLU A 1 209 ? 13.155 8.674 -4.409 1.00 95.62 209 GLU A N 1
ATOM 1627 C CA . GLU A 1 209 ? 12.860 7.492 -3.578 1.00 95.62 209 GLU A CA 1
ATOM 1628 C C . GLU A 1 209 ? 11.471 7.570 -2.911 1.00 95.62 209 GLU A C 1
ATOM 1630 O O . GLU A 1 209 ? 11.034 6.613 -2.275 1.00 95.62 209 GLU A O 1
ATOM 1635 N N . THR A 1 210 ? 10.771 8.703 -3.036 1.00 95.38 210 THR A N 1
ATOM 1636 C CA . THR A 1 210 ? 9.526 9.004 -2.304 1.00 95.38 210 THR A CA 1
ATOM 1637 C C . THR A 1 210 ? 8.297 9.092 -3.205 1.00 95.38 210 THR A C 1
ATOM 1639 O O . THR A 1 210 ? 7.282 9.685 -2.841 1.00 95.38 210 THR A O 1
ATOM 1642 N N . GLY A 1 211 ? 8.365 8.496 -4.394 1.00 94.81 211 GLY A N 1
ATOM 1643 C CA . GLY A 1 211 ? 7.229 8.409 -5.302 1.00 94.81 211 GLY A CA 1
ATOM 1644 C C . GLY A 1 211 ? 6.068 7.593 -4.728 1.00 94.81 211 GLY A C 1
ATOM 1645 O O . GLY A 1 211 ? 6.187 6.861 -3.736 1.00 94.81 211 GLY A O 1
ATOM 1646 N N . ARG A 1 212 ? 4.926 7.698 -5.404 1.00 96.69 212 ARG A N 1
ATOM 1647 C CA . ARG A 1 212 ? 3.690 7.000 -5.051 1.00 96.69 212 ARG A CA 1
ATOM 1648 C C . ARG A 1 212 ? 3.354 5.958 -6.109 1.00 96.69 212 ARG A C 1
ATOM 1650 O O . ARG A 1 212 ? 3.359 6.252 -7.300 1.00 96.69 212 ARG A O 1
ATOM 1657 N N . GLY A 1 213 ? 3.049 4.745 -5.666 1.00 97.75 213 GLY A N 1
ATOM 1658 C CA . GLY A 1 213 ? 2.596 3.664 -6.523 1.00 97.75 213 GLY A CA 1
ATOM 1659 C C . GLY A 1 213 ? 1.256 3.983 -7.182 1.00 97.75 213 GLY A C 1
ATOM 1660 O O . GLY A 1 213 ? 0.433 4.718 -6.633 1.00 97.75 213 GLY A O 1
ATOM 1661 N N . VAL A 1 214 ? 1.022 3.416 -8.365 1.00 97.81 214 VAL A N 1
ATOM 1662 C CA . VAL A 1 214 ? -0.128 3.794 -9.209 1.00 97.81 214 VAL A CA 1
ATOM 1663 C C . VAL A 1 214 ? -1.486 3.543 -8.546 1.00 97.81 214 VAL A C 1
ATOM 1665 O O . VAL A 1 214 ? -2.394 4.362 -8.680 1.00 97.81 214 VAL A O 1
ATOM 1668 N N . PHE A 1 215 ? -1.624 2.463 -7.770 1.00 98.38 215 PHE A N 1
ATOM 1669 C CA . PHE A 1 215 ? -2.863 2.171 -7.050 1.00 98.38 215 PHE A CA 1
ATOM 1670 C C . PHE A 1 215 ? -3.028 3.070 -5.823 1.00 98.38 215 PHE A C 1
ATOM 1672 O O . PHE A 1 215 ? -4.119 3.587 -5.599 1.00 98.38 215 PHE A O 1
ATOM 1679 N N . ALA A 1 216 ? -1.955 3.313 -5.064 1.00 98.00 216 ALA A N 1
ATOM 1680 C CA . ALA A 1 216 ? -1.994 4.256 -3.946 1.00 98.00 216 ALA A CA 1
ATOM 1681 C C . ALA A 1 216 ? -2.391 5.667 -4.414 1.00 98.00 216 ALA A C 1
ATOM 1683 O O . ALA A 1 216 ? -3.233 6.313 -3.794 1.00 98.00 216 ALA A O 1
ATOM 1684 N N . ALA A 1 217 ? -1.853 6.123 -5.551 1.00 97.38 217 ALA A N 1
ATOM 1685 C CA . ALA A 1 217 ? -2.228 7.396 -6.161 1.00 97.38 217 ALA A CA 1
ATOM 1686 C C . ALA A 1 217 ? -3.716 7.434 -6.539 1.00 97.38 217 ALA A C 1
ATOM 1688 O O . ALA A 1 217 ? -4.411 8.391 -6.193 1.00 97.38 217 ALA A O 1
ATOM 1689 N N . ALA A 1 218 ? -4.219 6.387 -7.197 1.00 97.94 218 ALA A N 1
ATOM 1690 C CA . ALA A 1 218 ? -5.620 6.301 -7.596 1.00 97.94 218 ALA A CA 1
ATOM 1691 C C . ALA A 1 218 ? -6.577 6.264 -6.393 1.00 97.94 218 ALA A C 1
ATOM 1693 O O . ALA A 1 218 ? -7.573 6.987 -6.389 1.00 97.94 218 ALA A O 1
ATOM 1694 N N . LEU A 1 219 ? -6.261 5.480 -5.355 1.00 98.19 219 LEU A N 1
ATOM 1695 C CA . LEU A 1 219 ? -7.096 5.373 -4.159 1.00 98.19 219 LEU A CA 1
ATOM 1696 C C . LEU A 1 219 ? -7.152 6.698 -3.391 1.00 98.19 219 LEU A C 1
ATOM 1698 O O . LEU A 1 219 ? -8.244 7.165 -3.085 1.00 98.19 219 LEU A O 1
ATOM 1702 N N . CYS A 1 220 ? -6.005 7.337 -3.135 1.00 96.94 220 CYS A N 1
ATOM 1703 C CA . CYS A 1 220 ? -5.960 8.626 -2.435 1.00 96.94 220 CYS A CA 1
ATOM 1704 C C . CYS A 1 220 ? -6.618 9.754 -3.238 1.00 96.94 220 CYS A C 1
ATOM 1706 O O . CYS A 1 220 ? -7.193 10.665 -2.653 1.00 96.94 220 CYS A O 1
ATOM 1708 N N . LYS A 1 221 ? -6.558 9.704 -4.575 1.00 96.75 221 LYS A N 1
ATOM 1709 C CA . LYS A 1 221 ? -7.287 10.653 -5.425 1.00 96.75 221 LYS A CA 1
ATOM 1710 C C . LYS A 1 221 ? -8.801 10.455 -5.322 1.00 96.75 221 LYS A C 1
ATOM 1712 O O . LYS A 1 221 ? -9.536 11.435 -5.337 1.00 96.75 221 LYS A O 1
ATOM 1717 N N . HIS A 1 222 ? -9.257 9.205 -5.252 1.00 97.56 222 HIS A N 1
ATOM 1718 C CA . HIS A 1 222 ? -10.680 8.878 -5.169 1.00 97.56 222 HIS A CA 1
ATOM 1719 C C . HIS A 1 222 ? -11.261 9.141 -3.771 1.00 97.56 222 HIS A C 1
ATOM 1721 O O . HIS A 1 222 ? -12.382 9.627 -3.665 1.00 97.56 222 HIS A O 1
ATOM 1727 N N . TYR A 1 223 ? -10.488 8.888 -2.709 1.00 95.69 223 TYR A N 1
ATOM 1728 C CA . TYR A 1 223 ? -10.869 9.169 -1.324 1.00 95.69 223 TYR A CA 1
ATOM 1729 C C . TYR A 1 223 ? -9.811 10.033 -0.610 1.00 95.69 223 TYR A C 1
ATOM 1731 O O . TYR A 1 223 ? -8.979 9.499 0.128 1.00 95.69 223 TYR A O 1
ATOM 1739 N N . PRO A 1 224 ? -9.841 11.368 -0.787 1.00 93.56 224 PRO A N 1
ATOM 1740 C CA . PRO A 1 224 ? -8.855 12.269 -0.180 1.00 93.56 224 PRO A CA 1
ATOM 1741 C C . PRO A 1 224 ? -8.853 12.271 1.355 1.00 93.56 224 PRO A C 1
ATOM 1743 O O . PRO A 1 224 ? -7.824 12.538 1.965 1.00 93.56 224 PRO A O 1
ATOM 1746 N N . GLU A 1 225 ? -9.995 11.963 1.980 1.00 90.19 225 GLU A N 1
ATOM 1747 C CA . GLU A 1 225 ? -10.159 11.937 3.443 1.00 90.19 225 GLU A CA 1
ATOM 1748 C C . GLU A 1 225 ? -9.945 10.541 4.059 1.00 90.19 225 GLU A C 1
ATOM 1750 O O . GLU A 1 225 ? -10.039 10.387 5.281 1.00 90.19 225 GLU A O 1
ATOM 1755 N N . LEU A 1 226 ? -9.675 9.513 3.242 1.00 94.62 226 LEU A N 1
ATOM 1756 C CA . LEU A 1 226 ? -9.464 8.150 3.730 1.00 94.62 226 LEU A CA 1
ATOM 1757 C C . LEU A 1 226 ? -8.167 8.091 4.552 1.00 94.62 226 LEU A C 1
ATOM 1759 O O . LEU A 1 226 ? -7.100 8.394 4.015 1.00 94.62 226 LEU A O 1
ATOM 1763 N N . PRO A 1 227 ? -8.209 7.656 5.825 1.00 96.12 227 PRO A N 1
ATOM 1764 C CA . PRO A 1 227 ? -7.002 7.417 6.601 1.00 96.12 227 PRO A CA 1
ATOM 1765 C C . PRO A 1 227 ? -6.144 6.338 5.937 1.00 96.12 227 PRO A C 1
ATOM 1767 O O . PRO A 1 227 ? -6.611 5.228 5.667 1.00 96.12 227 PRO A O 1
ATOM 1770 N N . VAL A 1 228 ? -4.874 6.647 5.691 1.00 97.88 228 VAL A N 1
ATOM 1771 C CA . VAL A 1 228 ? -3.923 5.734 5.048 1.00 97.88 228 VAL A CA 1
ATOM 1772 C C . VAL A 1 228 ? -2.584 5.732 5.777 1.00 97.88 228 VAL A C 1
ATOM 1774 O O . VAL A 1 228 ? -2.205 6.735 6.376 1.00 97.88 228 VAL A O 1
ATOM 1777 N N . ILE A 1 229 ? -1.876 4.604 5.739 1.00 97.94 229 ILE A N 1
ATOM 1778 C CA . ILE A 1 229 ? -0.552 4.442 6.362 1.00 97.94 229 ILE A CA 1
ATOM 1779 C C . ILE A 1 229 ? 0.283 3.403 5.604 1.00 97.94 229 ILE A C 1
ATOM 1781 O O . ILE A 1 229 ? -0.276 2.472 5.017 1.00 97.94 229 ILE A O 1
ATOM 1785 N N . GLU A 1 230 ? 1.611 3.518 5.623 1.00 97.25 230 GLU A N 1
ATOM 1786 C CA . GLU A 1 230 ? 2.514 2.477 5.114 1.00 97.25 230 GLU A CA 1
ATOM 178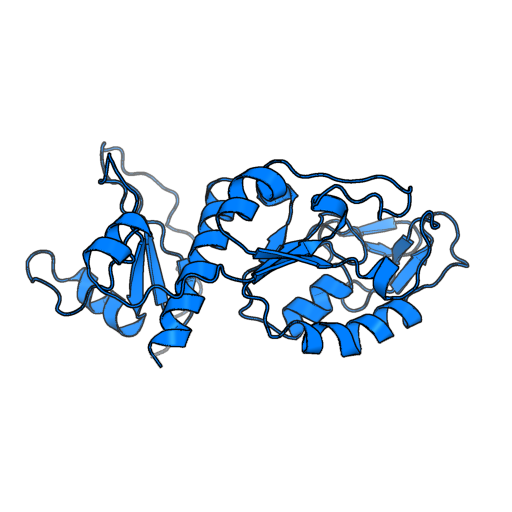7 C C . GLU A 1 230 ? 2.984 1.509 6.205 1.00 97.25 230 GLU A C 1
ATOM 1789 O O . GLU A 1 230 ? 3.154 1.851 7.375 1.00 97.25 230 GLU A O 1
ATOM 1794 N N . ASP A 1 231 ? 3.289 0.271 5.814 1.00 97.69 231 ASP A N 1
ATOM 1795 C CA . ASP A 1 231 ? 3.767 -0.763 6.733 1.00 97.69 231 ASP A CA 1
ATOM 1796 C C . ASP A 1 231 ? 5.078 -0.407 7.460 1.00 97.69 231 ASP A C 1
ATOM 1798 O O . ASP A 1 231 ? 5.316 -0.891 8.571 1.00 97.69 231 ASP A O 1
ATOM 1802 N N . CYS A 1 232 ? 5.924 0.436 6.860 1.00 95.69 232 CYS A N 1
ATOM 1803 C CA . CYS A 1 232 ? 7.145 0.945 7.484 1.00 95.69 232 CYS A CA 1
ATOM 1804 C C . CYS A 1 232 ? 6.860 1.939 8.625 1.00 95.69 232 CYS A C 1
ATOM 1806 O O . CYS A 1 232 ? 7.640 2.004 9.578 1.00 95.69 232 CYS A O 1
ATOM 1808 N N . GLU A 1 233 ? 5.729 2.644 8.574 1.00 95.62 233 GLU A N 1
ATOM 1809 C CA . GLU A 1 233 ? 5.312 3.647 9.558 1.00 95.62 233 GLU A CA 1
ATOM 1810 C C . GLU A 1 233 ? 4.633 3.016 10.777 1.00 95.62 233 GLU A C 1
ATOM 1812 O O . GLU A 1 233 ? 4.628 3.609 11.852 1.00 95.62 233 GLU A O 1
ATOM 1817 N N . LEU A 1 234 ? 4.143 1.776 10.664 1.00 94.81 234 LEU A N 1
ATOM 1818 C CA . LEU A 1 234 ? 3.440 1.072 11.747 1.00 94.81 234 LEU A CA 1
ATOM 1819 C C . LEU A 1 234 ? 4.273 0.902 13.029 1.00 94.81 234 LEU A C 1
ATOM 1821 O O . LEU A 1 234 ? 3.709 0.720 14.105 1.00 94.81 234 LEU A O 1
ATOM 1825 N N . LYS A 1 235 ? 5.610 0.938 12.935 1.00 92.81 235 LYS A N 1
ATOM 1826 C CA . LYS A 1 235 ? 6.506 0.876 14.105 1.00 92.81 235 LYS A CA 1
ATOM 1827 C C . LYS A 1 235 ? 6.538 2.188 14.890 1.00 92.81 235 LYS A C 1
ATOM 1829 O O . LYS A 1 235 ? 6.915 2.186 16.059 1.00 92.81 235 LYS A O 1
ATOM 1834 N N . ASN A 1 236 ? 6.177 3.299 14.254 1.00 91.81 236 ASN A N 1
ATOM 1835 C CA . ASN A 1 236 ? 6.046 4.578 14.921 1.00 91.81 236 ASN A CA 1
ATOM 1836 C C . ASN A 1 236 ? 4.692 4.611 15.635 1.00 91.81 236 ASN A C 1
ATOM 1838 O O . ASN A 1 236 ? 3.642 4.758 15.010 1.00 91.81 236 ASN A O 1
ATOM 1842 N N . GLN A 1 237 ? 4.729 4.482 16.962 1.00 83.56 237 GLN A N 1
ATOM 1843 C CA . GLN A 1 237 ? 3.528 4.416 17.790 1.00 83.56 237 GLN A CA 1
ATOM 1844 C C . GLN A 1 237 ? 2.621 5.641 17.605 1.00 83.56 237 GLN A C 1
ATOM 1846 O O . GLN A 1 237 ? 1.403 5.510 17.650 1.00 83.56 237 GLN A O 1
ATOM 1851 N N . ALA A 1 238 ? 3.214 6.806 17.342 1.00 79.56 238 ALA A N 1
ATOM 1852 C CA . ALA A 1 238 ? 2.498 8.049 17.125 1.00 79.56 238 ALA A CA 1
ATOM 1853 C C . ALA A 1 238 ? 1.687 8.004 15.813 1.00 79.56 238 ALA A C 1
ATOM 1855 O O . ALA A 1 238 ? 0.500 8.318 15.815 1.00 79.56 238 ALA A O 1
ATOM 1856 N N . LEU A 1 239 ? 2.295 7.561 14.708 1.00 85.19 239 LEU A N 1
ATOM 1857 C CA . LEU A 1 239 ? 1.607 7.434 13.413 1.00 85.19 239 LEU A CA 1
ATOM 1858 C C . LEU A 1 239 ? 0.546 6.327 13.439 1.00 85.19 239 LEU A C 1
ATOM 1860 O O . LEU A 1 239 ? -0.555 6.502 12.924 1.00 85.19 239 LEU A O 1
ATOM 1864 N N . LEU A 1 240 ? 0.857 5.203 14.090 1.00 88.00 240 LEU A N 1
ATOM 1865 C CA . LEU A 1 240 ? -0.083 4.100 14.269 1.00 88.00 240 LEU A CA 1
ATOM 1866 C C . LEU A 1 240 ? -1.325 4.529 15.058 1.00 88.00 240 LEU A C 1
ATOM 1868 O O . LEU A 1 240 ? -2.443 4.180 14.679 1.00 88.00 240 LEU A O 1
ATOM 1872 N N . ASP A 1 241 ? -1.133 5.261 16.157 1.00 79.12 241 ASP A N 1
ATOM 1873 C CA . ASP A 1 241 ? -2.248 5.759 16.954 1.00 79.12 241 ASP A CA 1
ATOM 1874 C C . ASP A 1 241 ? -3.065 6.778 16.151 1.00 79.12 241 ASP A C 1
ATOM 1876 O O . ASP A 1 241 ? -4.282 6.635 16.097 1.00 79.12 241 ASP A O 1
ATOM 1880 N N . ASP A 1 242 ? -2.439 7.718 15.436 1.00 79.88 242 ASP A N 1
ATOM 1881 C CA . ASP A 1 242 ? -3.172 8.686 14.603 1.00 79.88 242 ASP A CA 1
ATOM 1882 C C . ASP A 1 242 ? -4.041 8.005 13.535 1.00 79.88 242 ASP A C 1
ATOM 1884 O O . ASP A 1 242 ? -5.201 8.381 13.341 1.00 79.88 242 ASP A O 1
ATOM 1888 N N . PHE A 1 243 ? -3.510 6.968 12.883 1.00 91.19 243 PHE A N 1
ATOM 1889 C CA . PHE A 1 243 ? -4.248 6.166 11.910 1.00 91.19 243 PHE A CA 1
ATOM 1890 C C . PHE A 1 243 ? -5.478 5.504 12.545 1.00 91.19 243 PHE A C 1
ATOM 1892 O O . PHE A 1 243 ? -6.594 5.651 12.044 1.00 91.19 243 PHE A O 1
ATOM 1899 N N . ILE A 1 244 ? -5.302 4.828 13.687 1.00 86.38 244 ILE A N 1
ATOM 1900 C CA . ILE A 1 244 ? -6.403 4.158 14.395 1.00 86.38 244 ILE A CA 1
ATOM 1901 C C . ILE A 1 244 ? -7.465 5.175 14.835 1.00 86.38 244 ILE A C 1
ATOM 1903 O O . ILE A 1 244 ? -8.662 4.960 14.630 1.00 86.38 244 ILE A O 1
ATOM 1907 N N . LEU A 1 245 ? -7.031 6.289 15.428 1.00 82.19 245 LEU A N 1
ATOM 1908 C CA . LEU A 1 245 ? -7.908 7.341 15.937 1.00 82.19 245 LEU A CA 1
ATOM 1909 C C . LEU A 1 245 ? -8.739 7.984 14.829 1.00 82.19 245 LEU A C 1
ATOM 1911 O O . LEU A 1 245 ? -9.937 8.203 15.021 1.00 82.19 245 LEU A O 1
ATOM 1915 N N . SER A 1 246 ? -8.130 8.245 13.673 1.00 82.62 246 SER A N 1
ATOM 1916 C CA . SER A 1 246 ? -8.816 8.836 12.522 1.00 82.62 246 SER A CA 1
ATOM 1917 C C . SER A 1 246 ? -9.962 7.942 12.041 1.00 82.62 246 SER A C 1
ATOM 1919 O O . SER A 1 246 ? -11.083 8.421 11.872 1.00 82.62 246 SER A O 1
ATOM 1921 N N . ILE A 1 247 ? -9.723 6.630 11.932 1.00 87.44 247 ILE A N 1
ATOM 1922 C CA . ILE A 1 247 ? -10.735 5.645 11.512 1.00 87.44 247 ILE A CA 1
ATOM 1923 C C . ILE A 1 247 ? -11.906 5.588 12.499 1.00 87.44 247 ILE A C 1
ATOM 1925 O O . ILE A 1 247 ? -13.076 5.652 12.108 1.00 87.44 247 ILE A O 1
ATOM 1929 N N . LEU A 1 248 ? -11.606 5.452 13.793 1.00 83.31 248 LEU A N 1
ATOM 1930 C CA . LEU A 1 248 ? -12.638 5.329 14.825 1.00 83.31 248 LEU A CA 1
ATOM 1931 C C . LEU A 1 248 ? -13.468 6.609 14.947 1.00 83.31 248 LEU A C 1
ATOM 1933 O O . LEU A 1 248 ? -14.684 6.536 15.126 1.00 83.31 248 LEU A O 1
ATOM 1937 N N . THR A 1 249 ? -12.827 7.768 14.795 1.00 77.25 249 THR A N 1
ATOM 1938 C CA . THR A 1 249 ? -13.499 9.067 14.829 1.00 77.25 249 THR A CA 1
ATOM 1939 C C . THR A 1 249 ? -14.465 9.210 13.658 1.00 77.25 249 THR A C 1
ATOM 1941 O O . THR A 1 249 ? -15.653 9.428 13.892 1.00 77.25 249 THR A O 1
ATOM 1944 N N . GLN A 1 250 ? -14.011 9.007 12.415 1.00 78.75 250 GLN A N 1
ATOM 1945 C CA . GLN A 1 250 ? -14.869 9.114 11.225 1.00 78.75 250 GLN A CA 1
ATOM 1946 C C . GLN A 1 250 ? -16.113 8.214 11.322 1.00 78.75 250 GLN A C 1
ATOM 1948 O O . GLN A 1 250 ? -17.226 8.639 11.011 1.00 78.75 250 GLN A O 1
ATOM 1953 N N . ARG A 1 251 ? -15.954 6.989 11.842 1.00 72.69 251 ARG A N 1
ATOM 1954 C CA . ARG A 1 251 ? -17.064 6.042 12.034 1.00 72.69 251 ARG A CA 1
ATOM 1955 C C . ARG A 1 251 ? -18.115 6.519 13.035 1.00 72.69 251 ARG A C 1
ATOM 1957 O O . ARG A 1 251 ? -19.290 6.200 12.865 1.00 72.69 251 ARG A O 1
ATOM 1964 N N . LEU A 1 252 ? -17.708 7.195 14.106 1.00 68.00 252 LEU A N 1
ATOM 1965 C CA . LEU A 1 252 ? -18.651 7.705 15.101 1.00 68.00 252 LEU A CA 1
ATOM 1966 C C . LEU A 1 252 ? -19.496 8.828 14.507 1.00 68.00 252 LEU A C 1
ATOM 1968 O O . LEU A 1 252 ? -20.712 8.788 14.639 1.00 68.00 252 LEU A O 1
ATOM 1972 N N . TRP A 1 253 ? -18.870 9.751 13.777 1.00 63.28 253 TRP A N 1
ATOM 1973 C CA . TRP A 1 253 ? -19.555 10.861 13.114 1.00 63.28 253 TRP A CA 1
ATOM 1974 C C . TRP A 1 253 ? -20.558 10.417 12.050 1.00 63.28 253 TRP A C 1
ATOM 1976 O O . TRP A 1 253 ? -21.669 10.941 12.010 1.00 63.28 253 TRP A O 1
ATOM 1986 N N . ALA A 1 254 ? -20.214 9.407 11.248 1.00 66.44 254 ALA A N 1
ATOM 1987 C CA . ALA A 1 254 ? -21.111 8.859 10.230 1.00 66.44 254 ALA A CA 1
ATOM 1988 C C . ALA A 1 254 ? -22.409 8.247 10.800 1.00 66.44 254 ALA A C 1
ATOM 1990 O O . ALA A 1 254 ? -23.347 8.017 10.049 1.00 66.44 254 ALA A O 1
ATOM 1991 N N . LYS A 1 255 ? -22.472 7.958 12.108 1.00 56.88 255 LYS A N 1
ATOM 1992 C CA . LYS A 1 255 ? -23.690 7.478 12.787 1.00 56.88 255 LYS A CA 1
ATOM 1993 C C . LYS A 1 255 ? -24.478 8.580 13.494 1.00 56.88 255 LYS A C 1
ATOM 1995 O O . LYS A 1 255 ? -25.590 8.321 13.941 1.00 56.88 255 LYS A O 1
ATOM 2000 N N . SER A 1 256 ? -23.874 9.751 13.672 1.00 45.12 256 SER A N 1
ATOM 2001 C CA . SER A 1 256 ? -24.476 10.900 14.355 1.00 45.12 256 SER A CA 1
ATOM 2002 C C . SER A 1 256 ? -25.291 11.795 13.419 1.00 45.12 256 SER A C 1
ATOM 2004 O O . SER A 1 256 ? -25.973 12.692 13.907 1.00 45.12 256 SER A O 1
ATOM 2006 N N . SER A 1 257 ? -25.143 11.603 12.104 1.00 40.94 257 SER A N 1
ATOM 2007 C CA . SER A 1 257 ? -25.792 12.368 11.027 1.00 40.94 257 SER A CA 1
ATOM 2008 C C . SER A 1 257 ? -26.934 11.561 10.425 1.00 40.94 257 SER A C 1
ATOM 2010 O O . SER A 1 257 ? -27.940 12.188 10.036 1.00 40.94 257 SER A O 1
#